Protein AF-A0A9E5UQ78-F1 (afdb_monomer_lite)

Radius of gyration: 86.2 Å; chains: 1; bounding box: 151×74×248 Å

Secondary structure (DSSP, 8-state):
-HHHHHHHHHHHHHHHHHHHH-SSTTSHHHHHHHHHHHHHHHHHHHHHHHHHHHHHHHHHHHHHHHHHHHHHHHHHHHHHHHHHIIIIIHHHHHHHHHHHHHHHTTT-TTPPPP-----SHHHHHHHHHHHHHHHHHHHHHHHHHHHHHHHHHHHHHHHHHHHHHHHHHHHHHHHHHHHHHHHHHHHHHHHHHHHHHHHHHHHHHHHHHHHHHHHHHHHHHHHHHHHHHH---TTHHHHHHHHHHHHHHHHHHHHHHHHHHHHHT-S---EEEEEHHHHHHHHHHHHHT-TT--GGG-------PSP-EEEEEHHHHHHHHHHHTT--

Structure (mmCIF, N/CA/C/O backbone):
data_AF-A0A9E5UQ78-F1
#
_entry.id   AF-A0A9E5UQ78-F1
#
loop_
_atom_site.group_PDB
_atom_site.id
_atom_site.type_symbol
_atom_site.label_atom_id
_atom_site.label_alt_id
_atom_site.label_comp_id
_atom_site.label_asym_id
_atom_site.label_entity_id
_atom_site.label_seq_id
_atom_site.pdbx_PDB_ins_code
_atom_site.Cartn_x
_atom_site.Cartn_y
_atom_site.Cartn_z
_atom_site.occupancy
_atom_site.B_iso_or_equiv
_atom_site.auth_seq_id
_atom_site.auth_comp_id
_atom_site.auth_asym_id
_atom_site.auth_atom_id
_atom_site.pdbx_PDB_model_num
ATOM 1 N N . MET A 1 1 ? 84.840 45.799 -150.115 1.00 58.09 1 MET A N 1
ATOM 2 C CA . MET A 1 1 ? 85.200 44.502 -149.492 1.00 58.09 1 MET A CA 1
ATOM 3 C C . MET A 1 1 ? 85.057 44.431 -147.958 1.00 58.09 1 MET A C 1
ATOM 5 O O . MET A 1 1 ? 84.899 43.329 -147.464 1.00 58.09 1 MET A O 1
ATOM 9 N N . ARG A 1 2 ? 85.002 45.533 -147.181 1.00 58.56 2 ARG A N 1
ATOM 10 C CA . ARG A 1 2 ? 84.851 45.490 -145.697 1.00 58.56 2 ARG A CA 1
ATOM 11 C C . ARG A 1 2 ? 83.476 45.051 -145.143 1.00 58.56 2 ARG A C 1
ATOM 13 O O . ARG A 1 2 ? 83.407 44.565 -144.024 1.00 58.56 2 ARG A O 1
ATOM 20 N N . LYS A 1 3 ? 82.378 45.206 -145.898 1.00 61.25 3 LYS A N 1
ATOM 21 C CA . LYS A 1 3 ? 81.013 44.880 -145.420 1.00 61.25 3 LYS A CA 1
ATOM 22 C C . LYS A 1 3 ? 80.700 43.374 -145.368 1.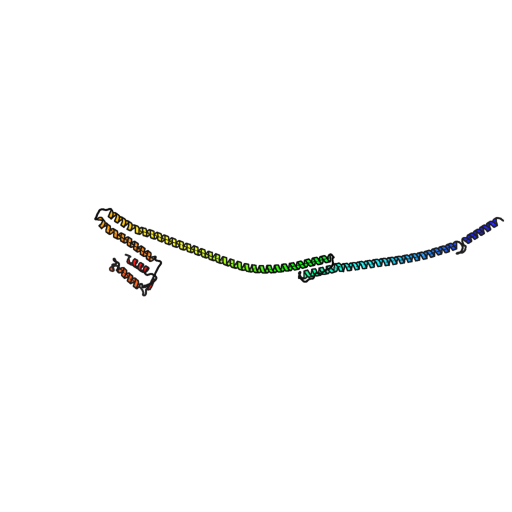00 61.25 3 LYS A C 1
ATOM 24 O O . LYS A 1 3 ? 79.847 42.977 -144.587 1.00 61.25 3 LYS A O 1
ATOM 29 N N . LEU A 1 4 ? 81.394 42.542 -146.153 1.00 63.34 4 LEU A N 1
ATOM 30 C CA . LEU A 1 4 ? 81.127 41.097 -146.210 1.00 63.34 4 LEU A CA 1
ATOM 31 C C . LEU A 1 4 ? 81.694 40.346 -144.989 1.00 63.34 4 LEU A C 1
ATOM 33 O O . LEU A 1 4 ? 81.051 39.440 -144.472 1.00 63.34 4 LEU A O 1
ATOM 37 N N . GLN A 1 5 ? 82.858 40.768 -144.480 1.00 66.31 5 GLN A N 1
ATOM 38 C CA . GLN A 1 5 ? 83.469 40.178 -143.280 1.00 66.31 5 GLN A CA 1
ATOM 39 C C . GLN A 1 5 ? 82.651 40.454 -142.012 1.00 66.31 5 GLN A C 1
ATOM 41 O O . GLN A 1 5 ? 82.493 39.559 -141.191 1.00 66.31 5 GLN A O 1
ATOM 46 N N . LEU A 1 6 ? 82.070 41.654 -141.882 1.00 71.38 6 LEU A N 1
ATOM 47 C CA . LEU A 1 6 ? 81.211 41.994 -140.743 1.00 71.38 6 LEU A CA 1
ATOM 48 C C . LEU A 1 6 ? 79.937 41.133 -140.718 1.00 71.38 6 LEU A C 1
ATOM 50 O O . LEU A 1 6 ? 79.510 40.692 -139.658 1.00 71.38 6 LEU A O 1
ATOM 54 N N . TYR A 1 7 ? 79.358 40.854 -141.890 1.00 74.19 7 TYR A N 1
ATOM 55 C CA . TYR A 1 7 ? 78.163 40.017 -142.004 1.00 74.19 7 TYR A CA 1
ATOM 56 C C . TYR A 1 7 ? 78.447 38.562 -141.623 1.00 74.19 7 TYR A C 1
ATOM 58 O O . TYR A 1 7 ? 77.668 37.959 -140.895 1.00 74.19 7 TYR A O 1
ATOM 66 N N . HIS A 1 8 ? 79.589 38.020 -142.054 1.00 74.19 8 HIS A N 1
ATOM 67 C CA . HIS A 1 8 ? 80.008 36.672 -141.673 1.00 74.19 8 HIS A CA 1
ATOM 68 C C . HIS A 1 8 ? 80.272 36.561 -140.165 1.00 74.19 8 HIS A C 1
ATOM 70 O O . HIS A 1 8 ? 79.830 35.609 -139.536 1.00 74.19 8 HIS A O 1
ATOM 76 N N . GLN A 1 9 ? 80.907 37.568 -139.562 1.00 74.12 9 GLN A N 1
ATOM 77 C CA . GLN A 1 9 ? 81.208 37.565 -138.129 1.00 74.12 9 GLN A CA 1
ATOM 78 C C . GLN A 1 9 ? 79.947 37.700 -137.258 1.00 74.12 9 GLN A C 1
ATOM 80 O O . GLN A 1 9 ? 79.830 37.033 -136.233 1.00 74.12 9 GLN A O 1
ATOM 85 N N . ILE A 1 10 ? 78.982 38.526 -137.681 1.00 72.69 10 ILE A N 1
ATOM 86 C CA . ILE A 1 10 ? 77.672 38.627 -137.021 1.00 72.69 10 ILE A CA 1
ATOM 87 C C . ILE A 1 10 ? 76.888 37.327 -137.198 1.00 72.69 10 ILE A C 1
ATOM 89 O O . ILE A 1 10 ? 76.282 36.866 -136.239 1.00 72.69 10 ILE A O 1
ATOM 93 N N . PHE A 1 11 ? 76.921 36.714 -138.383 1.00 77.31 11 PHE A N 1
ATOM 94 C CA . PHE A 1 11 ? 76.251 35.440 -138.636 1.00 77.31 11 PHE A CA 1
ATOM 95 C C . PHE A 1 11 ? 76.833 34.307 -137.779 1.00 77.31 11 PHE A C 1
ATOM 97 O O . PHE A 1 11 ? 76.076 33.605 -137.123 1.00 77.31 11 PHE A O 1
ATOM 104 N N . GLU A 1 12 ? 78.158 34.186 -137.685 1.00 74.25 12 GLU A N 1
ATOM 105 C CA . GLU A 1 12 ? 78.837 33.234 -136.790 1.00 74.25 12 GLU A CA 1
ATOM 106 C C . GLU A 1 12 ? 78.460 33.459 -135.314 1.00 74.25 12 GLU A C 1
ATOM 108 O O . GLU A 1 12 ? 78.171 32.507 -134.588 1.00 74.25 12 GLU A O 1
ATOM 113 N N . GLN A 1 13 ? 78.386 34.717 -134.859 1.00 73.50 13 GLN A N 1
ATOM 114 C CA . GLN A 1 13 ? 77.920 35.028 -133.503 1.00 73.50 13 GLN A CA 1
ATOM 115 C C . GLN A 1 13 ? 76.439 34.702 -133.297 1.00 73.50 13 GLN A C 1
ATOM 117 O O . GLN A 1 13 ? 76.081 34.208 -132.228 1.00 73.50 13 GLN A O 1
ATOM 122 N N . LEU A 1 14 ? 75.587 34.961 -134.293 1.00 72.25 14 LEU A N 1
ATOM 123 C CA . LEU A 1 14 ? 74.155 34.684 -134.227 1.00 72.25 14 LEU A CA 1
ATOM 124 C C . LEU A 1 14 ? 73.897 33.176 -134.189 1.00 72.25 14 LEU A C 1
ATOM 126 O O . LEU A 1 14 ? 73.163 32.723 -133.322 1.00 72.25 14 LEU A O 1
ATOM 130 N N . VAL A 1 15 ? 74.577 32.402 -135.039 1.00 72.12 15 VAL A N 1
ATOM 131 C CA . VAL A 1 15 ? 74.518 30.933 -135.061 1.00 72.12 15 VAL A CA 1
ATOM 132 C C . VAL A 1 15 ? 75.098 30.347 -133.769 1.00 72.12 15 VAL A C 1
ATOM 134 O O . VAL A 1 15 ? 74.541 29.400 -133.215 1.00 72.12 15 VAL A O 1
ATOM 137 N N . GLY A 1 16 ? 76.159 30.940 -133.211 1.00 65.75 16 GLY A N 1
ATOM 138 C CA . GLY A 1 16 ? 76.693 30.565 -131.898 1.00 65.75 16 GLY A CA 1
ATOM 139 C C . GLY A 1 16 ? 75.720 30.844 -130.742 1.00 65.75 16 GLY A C 1
ATOM 140 O O . GLY A 1 16 ? 75.583 30.025 -129.828 1.00 65.75 16 GLY A O 1
ATOM 141 N N . LEU A 1 17 ? 75.002 31.970 -130.786 1.00 66.00 17 LEU A N 1
ATOM 142 C CA . LEU A 1 17 ? 73.932 32.310 -129.841 1.00 66.00 17 LEU A CA 1
ATOM 143 C C . LEU A 1 17 ? 72.707 31.404 -130.017 1.00 66.00 17 LEU A C 1
ATOM 145 O O . LEU A 1 17 ? 72.157 30.925 -129.025 1.00 66.00 17 LEU A O 1
ATOM 149 N N . GLU A 1 18 ? 72.317 31.107 -131.252 1.00 65.19 18 GLU A N 1
ATOM 150 C CA . GLU A 1 18 ? 71.228 30.187 -131.579 1.00 65.19 18 GLU A CA 1
ATOM 151 C C . GLU A 1 18 ? 71.543 28.756 -131.138 1.00 65.19 18 GLU A C 1
ATOM 153 O O . GLU A 1 18 ? 70.681 28.107 -130.549 1.00 65.19 18 GLU A O 1
ATOM 158 N N . ALA A 1 19 ? 72.783 28.284 -131.289 1.00 64.94 19 ALA A N 1
ATOM 159 C CA . ALA A 1 19 ? 73.223 26.991 -130.766 1.00 64.94 19 ALA A CA 1
ATOM 160 C C . ALA A 1 19 ? 73.213 26.949 -129.224 1.00 64.94 19 ALA A C 1
ATOM 162 O O . ALA A 1 19 ? 72.858 25.930 -128.625 1.00 64.94 19 ALA A O 1
ATOM 163 N N . GLN A 1 20 ? 73.540 28.061 -128.550 1.00 68.19 20 GLN A N 1
ATOM 164 C CA . GLN A 1 20 ? 73.412 28.156 -127.091 1.00 68.19 20 GLN A CA 1
ATOM 165 C C . GLN A 1 20 ? 71.953 28.181 -126.621 1.00 68.19 20 GLN A C 1
ATOM 167 O O . GLN A 1 20 ? 71.652 27.644 -125.552 1.00 68.19 20 GLN A O 1
ATOM 172 N N . ILE A 1 21 ? 71.045 28.791 -127.381 1.00 66.00 21 ILE A N 1
ATOM 173 C CA . ILE A 1 21 ? 69.611 28.838 -127.061 1.00 66.00 21 ILE A CA 1
ATOM 174 C C . ILE A 1 21 ? 68.946 27.485 -127.377 1.00 66.00 21 ILE A C 1
ATOM 176 O O . ILE A 1 21 ? 68.133 27.021 -126.572 1.00 66.00 21 ILE A O 1
ATOM 180 N N . GLY A 1 22 ? 69.394 26.816 -128.444 1.00 60.16 22 GLY A N 1
ATOM 181 C CA . GLY A 1 22 ? 68.938 25.509 -128.917 1.00 60.16 22 GLY A CA 1
ATOM 182 C C . GLY A 1 22 ? 67.816 25.616 -129.955 1.00 60.16 22 GLY A C 1
ATOM 183 O O . GLY A 1 22 ? 66.785 26.235 -129.678 1.00 60.16 22 GLY A O 1
ATOM 184 N N . PHE A 1 23 ? 68.017 25.006 -131.130 1.00 60.75 23 PHE A N 1
ATOM 185 C CA . PHE A 1 23 ? 67.055 24.949 -132.246 1.00 60.75 23 PHE A CA 1
ATOM 186 C C . PHE A 1 23 ? 66.115 23.737 -132.135 1.00 60.75 23 PHE A C 1
ATOM 188 O O . PHE A 1 23 ? 64.914 23.845 -132.370 1.00 60.75 23 PHE A O 1
ATOM 195 N N . GLU A 1 24 ? 66.646 22.589 -131.708 1.00 60.59 24 GLU A N 1
ATOM 196 C CA . GLU A 1 24 ? 65.879 21.361 -131.488 1.00 60.59 24 GLU A CA 1
ATOM 197 C C . GLU A 1 24 ? 65.302 21.288 -130.062 1.00 60.59 24 GLU A C 1
ATOM 199 O O . GLU A 1 24 ? 65.941 21.808 -129.137 1.00 60.59 24 GLU A O 1
ATOM 204 N N . PRO A 1 25 ? 64.164 20.589 -129.843 1.00 58.03 25 PRO A N 1
ATOM 205 C CA . PRO A 1 25 ? 63.428 20.552 -128.569 1.00 58.03 25 PRO A CA 1
ATOM 206 C C . PRO A 1 25 ? 64.272 20.223 -127.328 1.00 58.03 25 PRO A C 1
ATOM 208 O O . PRO A 1 25 ? 63.934 20.643 -126.223 1.00 58.03 25 PRO A O 1
ATOM 211 N N . ASN A 1 26 ? 65.392 19.515 -127.515 1.00 60.75 26 ASN A N 1
ATOM 212 C CA . ASN A 1 26 ? 66.275 19.037 -126.449 1.00 60.75 26 ASN A CA 1
ATOM 213 C C . ASN A 1 26 ? 67.702 19.609 -126.509 1.00 60.75 26 ASN A C 1
ATOM 215 O O . ASN A 1 26 ? 68.588 19.126 -125.805 1.00 60.75 26 ASN A O 1
ATOM 219 N N . SER A 1 27 ? 67.943 20.644 -127.313 1.00 62.25 27 SER A N 1
ATOM 220 C CA . SER A 1 27 ? 69.270 21.253 -127.474 1.00 62.25 27 SER A CA 1
ATOM 221 C C . SER A 1 27 ? 69.393 22.592 -126.724 1.00 62.25 27 SER A C 1
ATOM 223 O O . SER A 1 27 ? 68.398 23.218 -126.349 1.00 62.25 27 SER A O 1
ATOM 225 N N . GLY A 1 28 ? 70.627 23.031 -126.454 1.00 71.62 28 GLY A N 1
ATOM 226 C CA . GLY A 1 28 ? 70.917 24.343 -125.857 1.00 71.62 28 GLY A CA 1
ATOM 227 C C . GLY A 1 28 ? 70.403 24.560 -124.420 1.00 71.62 28 GLY A C 1
ATOM 228 O O . GLY A 1 28 ? 70.341 23.648 -123.589 1.00 71.62 28 GLY A O 1
ATOM 229 N N . ARG A 1 29 ? 70.096 25.818 -124.077 1.00 74.44 29 ARG A N 1
ATOM 230 C CA . ARG A 1 29 ? 69.547 26.233 -122.770 1.00 74.44 29 ARG A CA 1
ATOM 231 C C . ARG A 1 29 ? 68.062 25.872 -122.616 1.00 74.44 29 ARG A C 1
ATOM 233 O O . ARG A 1 29 ? 67.647 25.598 -121.492 1.00 74.44 29 ARG A O 1
ATOM 240 N N . LYS A 1 30 ? 67.283 25.805 -123.707 1.00 73.69 30 LYS A N 1
ATOM 241 C CA . LYS A 1 30 ? 65.860 25.405 -123.678 1.00 73.69 30 LYS A CA 1
ATOM 242 C C . LYS A 1 30 ? 65.662 23.942 -123.267 1.00 73.69 30 LYS A C 1
ATOM 244 O O . LYS A 1 30 ? 64.876 23.687 -122.357 1.00 73.69 30 LYS A O 1
ATOM 249 N N . GLY A 1 31 ? 66.429 23.007 -123.837 1.00 75.50 31 GLY A N 1
ATOM 250 C CA . GLY A 1 31 ? 66.384 21.594 -123.433 1.00 75.50 31 GLY A CA 1
ATOM 251 C C . GLY A 1 31 ? 66.764 21.387 -121.961 1.00 75.50 31 GLY A C 1
ATOM 252 O O . GLY A 1 31 ? 66.105 20.643 -121.234 1.00 75.50 31 GLY A O 1
ATOM 253 N N . ARG A 1 32 ? 67.768 22.133 -121.470 1.00 76.44 32 ARG A N 1
ATOM 254 C CA . ARG A 1 32 ? 68.129 22.145 -120.041 1.00 76.44 32 ARG A CA 1
ATOM 255 C C . ARG A 1 32 ? 67.008 22.685 -119.152 1.00 76.44 32 ARG A C 1
ATOM 257 O O . ARG A 1 32 ? 66.784 22.121 -118.087 1.00 76.44 32 ARG A O 1
ATOM 264 N N . LEU A 1 33 ? 66.292 23.727 -119.577 1.00 77.69 33 LEU A N 1
ATOM 265 C CA . LEU A 1 33 ? 65.157 24.277 -118.830 1.00 77.69 33 LEU A CA 1
ATOM 266 C C . LEU A 1 33 ? 63.977 23.293 -118.774 1.00 77.69 33 LEU A C 1
ATOM 268 O O . LEU A 1 33 ? 63.394 23.113 -117.707 1.00 77.69 33 LEU A O 1
ATOM 272 N N . ALA A 1 34 ? 63.664 22.612 -119.882 1.00 78.69 34 ALA A N 1
ATOM 273 C CA . ALA A 1 34 ? 62.615 21.592 -119.934 1.00 78.69 34 ALA A CA 1
ATOM 274 C C . ALA A 1 34 ? 62.946 20.382 -119.043 1.00 78.69 34 ALA A C 1
ATOM 276 O O . ALA A 1 34 ? 62.120 19.960 -118.234 1.00 78.69 34 ALA A O 1
ATOM 277 N N . ALA A 1 35 ? 64.185 19.881 -119.101 1.00 81.06 35 ALA A N 1
ATOM 278 C CA . ALA A 1 35 ? 64.652 18.810 -118.222 1.00 81.06 35 ALA A CA 1
ATOM 279 C C . ALA A 1 35 ? 64.640 19.224 -116.738 1.00 81.06 35 ALA A C 1
ATOM 281 O O . ALA A 1 35 ? 64.265 18.429 -115.874 1.00 81.06 35 ALA A O 1
ATOM 282 N N . LEU A 1 36 ? 65.011 20.474 -116.429 1.00 82.81 36 LEU A N 1
ATOM 283 C CA . LEU A 1 36 ? 64.948 21.013 -115.069 1.00 82.81 36 LEU A CA 1
ATOM 284 C C . LEU A 1 36 ? 63.496 21.126 -114.581 1.00 82.81 36 LEU A C 1
ATOM 286 O O . LEU A 1 36 ? 63.211 20.737 -113.453 1.00 82.81 36 LEU A O 1
ATOM 290 N N . SER A 1 37 ? 62.578 21.596 -115.429 1.00 83.56 37 SER A N 1
ATOM 291 C CA . SER A 1 37 ? 61.147 21.694 -115.121 1.00 83.56 37 SER A CA 1
ATOM 292 C C . SER A 1 37 ? 60.538 20.318 -114.840 1.00 83.56 37 SER A C 1
ATOM 294 O O . SER A 1 37 ? 59.918 20.133 -113.793 1.00 83.56 37 SER A O 1
ATOM 296 N N . GLN A 1 38 ? 60.823 19.320 -115.683 1.00 85.56 38 GLN A N 1
ATOM 297 C CA . GLN A 1 38 ? 60.371 17.944 -115.468 1.00 85.56 38 GLN A CA 1
ATOM 298 C C . GLN A 1 38 ? 60.942 17.354 -114.171 1.00 85.56 38 GLN A C 1
ATOM 300 O O . GLN A 1 38 ? 60.232 16.698 -113.410 1.00 85.56 38 GLN A O 1
ATOM 305 N N . LYS A 1 39 ? 62.221 17.619 -113.874 1.00 86.50 39 LYS A N 1
ATOM 306 C CA . LYS A 1 39 ? 62.861 17.182 -112.626 1.00 86.50 39 LYS A CA 1
ATOM 307 C C . LYS A 1 39 ? 62.223 17.840 -111.402 1.00 86.50 39 LYS A C 1
ATOM 309 O O . LYS A 1 39 ? 61.987 17.158 -110.409 1.00 86.50 39 LYS A O 1
ATOM 314 N N . VAL A 1 40 ? 61.902 19.132 -111.473 1.00 85.69 40 VAL A N 1
ATOM 315 C CA . VAL A 1 40 ? 61.172 19.847 -110.414 1.00 85.69 40 VAL A CA 1
ATOM 316 C C . VAL A 1 40 ? 59.771 19.264 -110.239 1.00 85.69 40 VAL A C 1
ATOM 318 O O . VAL A 1 40 ? 59.372 19.003 -109.109 1.00 85.69 40 VAL A O 1
ATOM 321 N N . GLN A 1 41 ? 59.045 18.984 -111.321 1.00 86.75 41 GLN A N 1
ATOM 322 C CA . GLN A 1 41 ? 57.695 18.424 -111.256 1.00 86.75 41 GLN A CA 1
ATOM 323 C C . GLN A 1 41 ? 57.683 17.004 -110.666 1.00 86.75 41 GLN A C 1
ATOM 325 O O . GLN A 1 41 ? 56.873 16.717 -109.783 1.00 86.75 41 GLN A O 1
ATOM 330 N N . ASN A 1 42 ? 58.633 16.151 -111.064 1.00 86.50 42 ASN A N 1
ATOM 331 C CA . ASN A 1 42 ? 58.818 14.818 -110.485 1.00 86.50 42 ASN A CA 1
ATOM 332 C C . ASN A 1 42 ? 59.198 14.903 -108.996 1.00 86.50 42 ASN A C 1
ATOM 334 O O . ASN A 1 42 ? 58.614 14.206 -108.167 1.00 86.50 42 ASN A O 1
ATOM 338 N N . ASN A 1 43 ? 60.118 15.803 -108.628 1.00 88.94 43 ASN A N 1
ATOM 339 C CA . ASN A 1 43 ? 60.499 16.024 -107.231 1.00 88.94 43 ASN A CA 1
ATOM 340 C C . ASN A 1 43 ? 59.323 16.540 -106.387 1.00 88.94 43 ASN A C 1
ATOM 342 O O . ASN A 1 43 ? 59.154 16.105 -105.251 1.00 88.94 43 ASN A O 1
ATOM 346 N N . LEU A 1 44 ? 58.483 17.426 -106.934 1.00 86.25 44 LEU A N 1
ATOM 347 C CA . LEU A 1 44 ? 57.280 17.925 -106.261 1.00 86.25 44 LEU A CA 1
ATOM 348 C C . LEU A 1 44 ? 56.220 16.832 -106.085 1.00 86.25 44 LEU A C 1
ATOM 350 O O . LEU A 1 44 ? 55.571 16.783 -105.041 1.00 86.25 44 LEU A O 1
ATOM 354 N N . GLN A 1 45 ? 56.047 15.934 -107.060 1.00 87.69 45 GLN A N 1
ATOM 355 C CA . GLN A 1 45 ? 55.153 14.781 -106.918 1.00 87.69 45 GLN A CA 1
ATOM 356 C C . GLN A 1 45 ? 55.645 13.807 -105.842 1.00 87.69 45 GLN A C 1
ATOM 358 O O . GLN A 1 45 ? 54.853 13.406 -104.988 1.00 87.69 45 GLN A O 1
ATOM 363 N N . LEU A 1 46 ? 56.944 13.490 -105.830 1.00 86.12 46 LEU A N 1
ATOM 364 C CA . LEU A 1 46 ? 57.558 12.652 -104.796 1.00 86.12 46 LEU A CA 1
ATOM 365 C C . LEU A 1 46 ? 57.443 13.294 -103.406 1.00 86.12 46 LEU A C 1
ATOM 367 O O . LEU A 1 46 ? 57.091 12.611 -102.446 1.00 86.12 46 LEU A O 1
ATOM 371 N N . LEU A 1 47 ? 57.660 14.610 -103.301 1.00 86.62 47 LEU A N 1
ATOM 372 C CA . LEU A 1 47 ? 57.484 15.365 -102.059 1.00 86.62 47 LEU A CA 1
ATOM 373 C C . LEU A 1 47 ? 56.022 15.352 -101.589 1.00 86.62 47 LEU A C 1
ATOM 375 O O . LEU A 1 47 ? 55.741 15.164 -100.410 1.00 86.62 47 LEU A O 1
ATOM 379 N N . ARG A 1 48 ? 55.060 15.511 -102.503 1.00 84.88 48 ARG A N 1
ATOM 380 C CA . ARG A 1 48 ? 53.633 15.454 -102.162 1.00 84.88 48 ARG A CA 1
ATOM 381 C C . ARG A 1 48 ? 53.229 14.062 -101.675 1.00 84.88 48 ARG A C 1
ATOM 383 O O . ARG A 1 48 ? 52.492 13.951 -100.695 1.00 84.88 48 ARG A O 1
ATOM 390 N N . GLN A 1 49 ? 53.719 13.008 -102.328 1.00 87.38 49 GLN A N 1
ATOM 391 C CA . GLN A 1 49 ? 53.491 11.628 -101.899 1.00 87.38 49 GLN A CA 1
ATOM 392 C C . GLN A 1 49 ? 54.106 11.368 -100.520 1.00 87.38 49 GLN A C 1
ATOM 394 O O . GLN A 1 49 ? 53.399 10.871 -99.642 1.00 87.38 49 GLN A O 1
ATOM 399 N N . SER A 1 50 ? 55.356 11.779 -100.283 1.00 83.88 50 SER A N 1
ATOM 400 C CA . SER A 1 50 ? 56.024 11.589 -98.990 1.00 83.88 50 SER A CA 1
ATOM 401 C C . SER A 1 50 ? 55.335 12.356 -97.854 1.00 83.88 50 SER A C 1
ATOM 403 O O . SER A 1 50 ? 55.077 11.765 -96.805 1.00 83.88 50 SER A O 1
ATOM 405 N N . ILE A 1 51 ? 54.925 13.611 -98.080 1.00 83.88 51 ILE A N 1
ATOM 406 C CA . ILE A 1 51 ? 54.148 14.407 -97.113 1.00 83.88 51 ILE A CA 1
ATOM 407 C C . ILE A 1 51 ? 52.802 13.738 -96.819 1.00 83.88 51 ILE A C 1
ATOM 409 O O . ILE A 1 51 ? 52.416 13.617 -95.658 1.00 83.88 51 ILE A O 1
ATOM 413 N N . SER A 1 52 ? 52.079 13.269 -97.843 1.00 83.88 52 SER A N 1
ATOM 414 C CA . SER A 1 52 ? 50.773 12.625 -97.642 1.00 83.88 52 SER A CA 1
ATOM 415 C C . SER A 1 52 ? 50.880 11.311 -96.856 1.00 83.88 52 SER A C 1
ATOM 417 O O . SER A 1 52 ? 50.063 11.057 -95.969 1.00 83.88 52 SER A O 1
ATOM 419 N N . GLN A 1 53 ? 51.920 10.510 -97.111 1.00 86.31 53 GLN A N 1
ATOM 420 C CA . GLN A 1 53 ? 52.185 9.276 -96.375 1.00 86.31 53 GLN A CA 1
ATOM 421 C C . GLN A 1 53 ? 52.613 9.556 -94.929 1.00 86.31 53 GLN A C 1
ATOM 423 O O . GLN A 1 53 ? 52.139 8.879 -94.016 1.00 86.31 53 GLN A O 1
ATOM 428 N N . GLN A 1 54 ? 53.457 10.567 -94.693 1.00 84.38 54 GLN A N 1
ATOM 429 C CA . GLN A 1 54 ? 53.829 10.994 -93.340 1.00 84.38 54 GLN A CA 1
ATOM 430 C C . GLN A 1 54 ? 52.622 11.527 -92.563 1.00 84.38 54 GLN A C 1
ATOM 432 O O . GLN A 1 54 ? 52.398 11.107 -91.429 1.00 84.38 54 GLN A O 1
ATOM 437 N N . ALA A 1 55 ? 51.791 12.367 -93.185 1.00 82.88 55 ALA A N 1
ATOM 438 C CA . ALA A 1 55 ? 50.568 12.877 -92.575 1.00 82.88 55 ALA A CA 1
ATOM 439 C C . ALA A 1 55 ? 49.579 11.746 -92.239 1.00 82.88 55 ALA A C 1
ATOM 441 O O . ALA A 1 55 ? 48.973 11.755 -91.167 1.00 82.88 55 ALA A O 1
ATOM 442 N N . ALA A 1 56 ? 49.432 10.741 -93.111 1.00 83.94 56 ALA A N 1
ATOM 443 C CA . ALA A 1 56 ? 48.592 9.573 -92.846 1.00 83.94 56 ALA A CA 1
ATOM 444 C C . ALA A 1 56 ? 49.124 8.731 -91.674 1.00 83.94 56 ALA A C 1
ATOM 446 O O . ALA A 1 56 ? 48.351 8.386 -90.777 1.00 83.94 56 ALA A O 1
ATOM 447 N N . A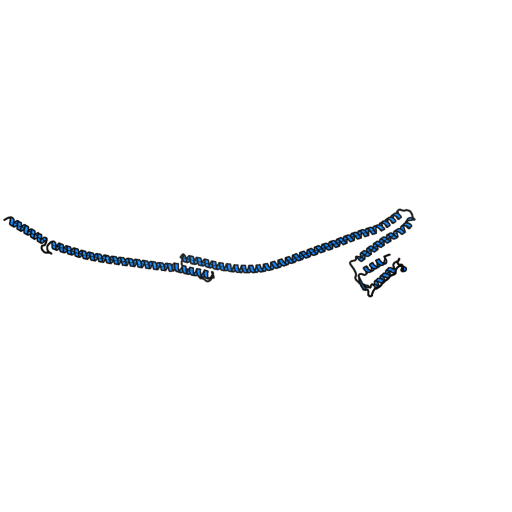RG A 1 57 ? 50.439 8.464 -91.630 1.00 82.50 57 ARG A N 1
ATOM 448 C CA . ARG A 1 57 ? 51.088 7.766 -90.506 1.00 82.50 57 ARG A CA 1
ATOM 449 C C . ARG A 1 57 ? 50.928 8.533 -89.195 1.00 82.50 57 ARG A C 1
ATOM 451 O O . ARG A 1 57 ? 50.576 7.928 -88.189 1.00 82.50 57 ARG A O 1
ATOM 458 N N . GLN A 1 58 ? 51.108 9.853 -89.205 1.00 85.31 58 GLN A N 1
ATOM 459 C CA . GLN A 1 58 ? 50.949 10.695 -88.017 1.00 85.31 58 GLN A CA 1
ATOM 460 C C . GLN A 1 58 ? 49.498 10.716 -87.518 1.00 85.31 58 GLN A C 1
ATOM 462 O O . GLN A 1 58 ? 49.259 10.601 -86.318 1.00 85.31 58 GLN A O 1
ATOM 467 N N . ARG A 1 59 ? 48.513 10.787 -88.425 1.00 84.06 59 ARG A N 1
ATOM 468 C CA . ARG A 1 59 ? 47.089 10.678 -88.067 1.00 84.06 59 ARG A CA 1
ATOM 469 C C . ARG A 1 59 ? 46.749 9.310 -87.479 1.00 84.06 59 ARG A C 1
ATOM 471 O O . ARG A 1 59 ? 46.010 9.247 -86.502 1.00 84.06 59 ARG A O 1
ATOM 478 N N . GLN A 1 60 ? 47.266 8.221 -88.050 1.00 86.25 60 GLN A N 1
ATOM 479 C CA . GLN A 1 60 ? 47.053 6.876 -87.506 1.00 86.25 60 GLN A CA 1
ATOM 480 C C . GLN A 1 60 ? 47.712 6.713 -86.135 1.00 86.25 60 GLN A C 1
ATOM 482 O O . GLN A 1 60 ? 47.057 6.241 -85.211 1.00 86.25 60 GLN A O 1
ATOM 487 N N . PHE A 1 61 ? 48.958 7.164 -85.978 1.00 85.75 61 PHE A N 1
ATOM 488 C CA . PHE A 1 61 ? 49.660 7.149 -84.697 1.00 85.75 61 PHE A CA 1
ATOM 489 C C . PHE A 1 61 ? 48.901 7.947 -83.627 1.00 85.75 61 PHE A C 1
ATOM 491 O O . PHE A 1 61 ? 48.664 7.436 -82.537 1.00 85.75 61 PHE A O 1
ATOM 498 N N . GLY A 1 62 ? 48.422 9.152 -83.961 1.00 86.94 62 GLY A N 1
ATOM 499 C CA . GLY A 1 62 ? 47.603 9.966 -83.060 1.00 86.94 62 GLY A CA 1
ATOM 500 C C . GLY A 1 62 ? 46.274 9.301 -82.680 1.00 86.94 62 GLY A C 1
ATOM 501 O O . GLY A 1 62 ? 45.901 9.308 -81.510 1.00 86.94 62 GLY A O 1
ATOM 502 N N . ARG A 1 63 ? 45.579 8.665 -83.635 1.00 88.94 63 ARG A N 1
ATOM 503 C CA . ARG A 1 63 ? 44.335 7.917 -83.368 1.00 88.94 63 ARG A CA 1
ATOM 504 C C . ARG A 1 63 ? 44.566 6.728 -82.435 1.00 88.94 63 ARG A C 1
ATOM 506 O O . ARG A 1 63 ? 43.809 6.562 -81.486 1.00 88.94 63 ARG A O 1
ATOM 513 N N . TRP A 1 64 ? 45.601 5.925 -82.677 1.00 91.06 64 TRP A N 1
ATOM 514 C CA . TRP A 1 64 ? 45.932 4.789 -81.812 1.00 91.06 64 TRP A CA 1
ATOM 515 C C . TRP A 1 64 ? 46.399 5.233 -80.424 1.00 91.06 64 TRP A C 1
ATOM 517 O O . TRP A 1 64 ? 46.000 4.619 -79.440 1.00 91.06 64 TRP A O 1
ATOM 527 N N . GLY A 1 65 ? 47.157 6.330 -80.331 1.00 91.88 65 GLY A N 1
ATOM 528 C CA . GLY A 1 65 ? 47.535 6.936 -79.052 1.00 91.88 65 GLY A CA 1
ATOM 529 C C . GLY A 1 65 ? 46.335 7.463 -78.258 1.00 91.88 65 GLY A C 1
ATOM 530 O O . GLY A 1 65 ? 46.255 7.273 -77.050 1.00 91.88 65 GLY A O 1
ATOM 531 N N . MET A 1 66 ? 45.355 8.078 -78.926 1.00 92.31 66 MET A N 1
ATOM 532 C CA . MET A 1 66 ? 44.121 8.525 -78.273 1.00 92.31 66 MET A CA 1
ATOM 533 C C . MET A 1 66 ? 43.275 7.340 -77.787 1.00 92.31 66 MET A C 1
ATOM 535 O O . MET A 1 66 ? 42.775 7.361 -76.665 1.00 92.31 66 MET A O 1
ATOM 539 N N . LEU A 1 67 ? 43.141 6.289 -78.601 1.00 94.44 67 LEU A N 1
ATOM 540 C CA . LEU A 1 67 ? 42.399 5.083 -78.225 1.00 94.44 67 LEU A CA 1
ATOM 541 C C . LEU A 1 67 ? 43.054 4.339 -77.055 1.00 94.44 67 LEU A C 1
ATOM 543 O O . LEU A 1 67 ? 42.342 3.888 -76.161 1.00 94.44 67 LEU A O 1
ATOM 547 N N . SER A 1 68 ? 44.386 4.238 -77.020 1.00 91.94 68 SER A N 1
ATOM 548 C CA . SER A 1 68 ? 45.089 3.601 -75.901 1.00 91.94 68 SER A CA 1
ATOM 549 C C . SER A 1 68 ? 44.966 4.407 -74.607 1.00 91.94 68 SER A C 1
ATOM 551 O O . SER A 1 68 ? 44.762 3.815 -73.548 1.00 91.94 68 SER A O 1
ATOM 553 N N . LEU A 1 69 ? 44.999 5.743 -74.682 1.00 95.56 69 LEU A N 1
ATOM 554 C CA . LEU A 1 69 ? 44.738 6.619 -73.535 1.00 95.56 69 LEU A CA 1
ATOM 555 C C . LEU A 1 69 ? 43.312 6.454 -72.999 1.00 95.56 69 LEU A C 1
ATOM 557 O O . LEU A 1 69 ? 43.130 6.300 -71.792 1.00 95.56 69 LEU A O 1
ATOM 561 N N . LEU A 1 70 ? 42.308 6.439 -73.881 1.00 96.00 70 LEU A N 1
ATOM 562 C CA . LEU A 1 70 ? 40.912 6.222 -73.488 1.00 96.00 70 LEU A CA 1
ATOM 563 C C . LEU A 1 70 ? 40.704 4.834 -72.87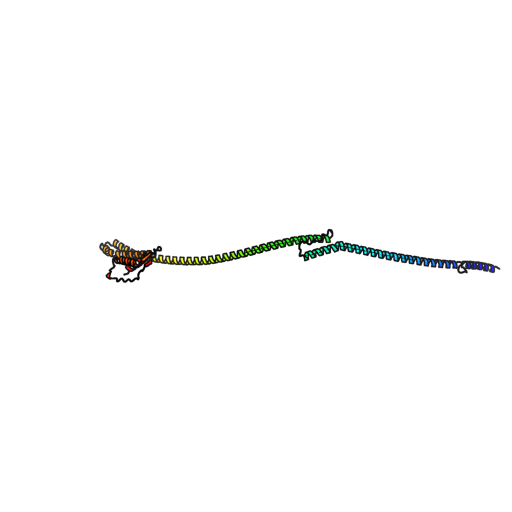1 1.00 96.00 70 LEU A C 1
ATOM 565 O O . LEU A 1 70 ? 40.046 4.717 -71.838 1.00 96.00 70 LEU A O 1
ATOM 569 N N . ALA A 1 71 ? 41.303 3.793 -73.454 1.00 95.38 71 ALA A N 1
ATOM 570 C CA . ALA A 1 71 ? 41.249 2.442 -72.906 1.00 95.38 71 ALA A CA 1
ATOM 571 C C . ALA A 1 71 ? 41.918 2.361 -71.523 1.00 95.38 71 ALA A C 1
ATOM 573 O O . ALA A 1 71 ? 41.350 1.783 -70.598 1.00 95.38 71 ALA A O 1
ATOM 574 N N . GLY A 1 72 ? 43.085 2.990 -71.347 1.00 95.38 72 GLY A N 1
ATOM 575 C CA . GLY A 1 72 ? 43.769 3.062 -70.055 1.00 95.38 72 GLY A CA 1
ATOM 576 C C . GLY A 1 72 ? 42.943 3.791 -68.992 1.00 95.38 72 GLY A C 1
ATOM 577 O O . GLY A 1 72 ? 42.801 3.295 -67.874 1.00 95.38 72 GLY A O 1
ATOM 578 N N . ALA A 1 73 ? 42.332 4.923 -69.350 1.00 95.81 73 ALA A N 1
ATOM 579 C CA . ALA A 1 73 ? 41.440 5.662 -68.460 1.00 95.81 73 ALA A CA 1
ATOM 580 C C . ALA A 1 73 ? 40.216 4.826 -68.053 1.00 95.81 73 ALA A C 1
ATOM 582 O O . ALA A 1 73 ? 39.870 4.778 -66.872 1.00 95.81 73 ALA A O 1
ATOM 583 N N . PHE A 1 74 ? 39.602 4.108 -68.999 1.00 96.56 74 PHE A N 1
ATOM 584 C CA . PHE A 1 74 ? 38.477 3.216 -68.718 1.00 96.56 74 PHE A CA 1
ATOM 585 C C . PHE A 1 74 ? 38.857 2.105 -67.727 1.00 96.56 74 PHE A C 1
ATOM 587 O O . PHE A 1 74 ? 38.135 1.863 -66.758 1.00 96.56 74 PHE A O 1
ATOM 594 N N . VAL A 1 75 ? 40.021 1.475 -67.917 1.00 96.44 75 VAL A N 1
ATOM 595 C CA . VAL A 1 75 ? 40.528 0.442 -67.000 1.00 96.44 75 VAL A CA 1
ATOM 596 C C . VAL A 1 75 ? 40.755 1.010 -65.597 1.00 96.44 75 VAL A C 1
ATOM 598 O O . VAL A 1 75 ? 40.351 0.382 -64.620 1.00 96.44 75 VAL A O 1
ATOM 601 N N . LEU A 1 76 ? 41.341 2.206 -65.476 1.00 96.31 76 LEU A N 1
ATOM 602 C CA . LEU A 1 76 ? 41.565 2.852 -64.178 1.00 96.31 76 LEU A CA 1
ATOM 603 C C . LEU A 1 76 ? 40.255 3.172 -63.453 1.00 96.31 76 LEU A C 1
ATOM 605 O O . LEU A 1 76 ? 40.139 2.882 -62.262 1.00 96.31 76 LEU A O 1
ATOM 609 N N . VAL A 1 77 ? 39.256 3.708 -64.160 1.00 96.06 77 VAL A N 1
ATOM 610 C CA . VAL A 1 77 ? 37.931 3.990 -63.586 1.00 96.06 77 VAL A CA 1
ATOM 611 C C . VAL A 1 77 ? 37.249 2.696 -63.142 1.00 96.06 77 VAL A C 1
ATOM 613 O O . VAL A 1 77 ? 36.724 2.632 -62.032 1.00 96.06 77 VAL A O 1
ATOM 616 N N . SER A 1 78 ? 37.311 1.636 -63.951 1.00 95.81 78 SER A N 1
ATOM 617 C CA . SER A 1 78 ? 36.747 0.332 -63.588 1.00 95.81 78 SER A CA 1
ATOM 618 C C . SER A 1 78 ? 37.448 -0.282 -62.366 1.00 95.81 78 SER A C 1
ATOM 620 O O . SER A 1 78 ? 36.797 -0.859 -61.490 1.00 95.81 78 SER A O 1
ATOM 622 N N . LEU A 1 79 ? 38.774 -0.148 -62.262 1.00 95.62 79 LEU A N 1
ATOM 623 C CA . LEU A 1 79 ? 39.545 -0.632 -61.115 1.00 95.62 79 LEU A CA 1
ATOM 624 C C . LEU A 1 79 ? 39.238 0.178 -59.843 1.00 95.62 79 LEU A C 1
ATOM 626 O O . LEU A 1 79 ? 39.072 -0.394 -58.766 1.00 95.62 79 LEU A O 1
ATOM 630 N N . ALA A 1 80 ? 39.125 1.502 -59.959 1.00 93.38 80 ALA A N 1
ATOM 631 C CA . ALA A 1 80 ? 38.746 2.374 -58.851 1.00 93.38 80 ALA A CA 1
ATOM 632 C C . ALA A 1 80 ? 37.315 2.083 -58.374 1.00 93.38 80 ALA A C 1
ATOM 634 O O . ALA A 1 80 ? 37.092 1.917 -57.177 1.00 93.38 80 ALA A O 1
ATOM 635 N N . GLY A 1 81 ? 36.363 1.925 -59.299 1.00 93.50 81 GLY A N 1
ATOM 636 C CA . GLY A 1 81 ? 34.976 1.585 -58.983 1.00 93.50 81 GLY A CA 1
ATOM 637 C C . GLY A 1 81 ? 34.857 0.248 -58.251 1.00 93.50 81 GLY A C 1
ATOM 638 O O . GLY A 1 81 ? 34.194 0.160 -57.221 1.00 93.50 81 GLY A O 1
ATOM 639 N N . THR A 1 82 ? 35.569 -0.783 -58.716 1.00 92.38 82 THR A N 1
ATOM 640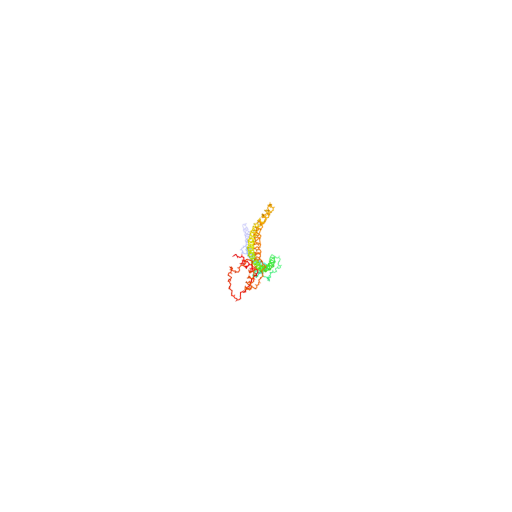 C CA . THR A 1 82 ? 35.588 -2.093 -58.040 1.00 92.38 82 THR A CA 1
ATOM 641 C C . THR A 1 82 ? 36.265 -2.044 -56.668 1.00 92.38 82 THR A C 1
ATOM 643 O O . THR A 1 82 ? 35.798 -2.706 -55.741 1.00 92.38 82 THR A O 1
ATOM 646 N N . ARG A 1 83 ? 37.322 -1.238 -56.497 1.00 88.94 83 ARG A N 1
ATOM 647 C CA . ARG A 1 83 ? 37.946 -0.979 -55.187 1.00 88.94 83 ARG A CA 1
ATOM 648 C C . ARG A 1 83 ? 36.977 -0.299 -54.221 1.00 88.94 83 ARG A C 1
ATOM 650 O O . ARG A 1 83 ? 36.806 -0.810 -53.121 1.00 88.94 83 ARG A O 1
ATOM 657 N N . ILE A 1 84 ? 36.313 0.781 -54.635 1.00 88.50 84 ILE A N 1
ATOM 658 C CA . ILE A 1 84 ? 35.343 1.514 -53.802 1.00 88.50 84 ILE A CA 1
ATOM 659 C C . ILE A 1 84 ? 34.156 0.616 -53.438 1.00 88.50 84 ILE A C 1
ATOM 661 O O . ILE A 1 84 ? 33.780 0.535 -52.270 1.00 88.50 84 ILE A O 1
ATOM 665 N N . ALA A 1 85 ? 33.603 -0.124 -54.404 1.00 88.19 85 ALA A N 1
ATOM 666 C CA . ALA A 1 85 ? 32.504 -1.051 -54.149 1.00 88.19 85 ALA A CA 1
ATOM 667 C C . ALA A 1 85 ? 32.878 -2.113 -53.102 1.00 88.19 85 ALA A C 1
ATOM 669 O O . ALA A 1 85 ? 32.073 -2.419 -52.226 1.00 88.19 85 ALA A O 1
ATOM 670 N N . ARG A 1 86 ? 34.108 -2.644 -53.154 1.00 86.94 86 ARG A N 1
ATOM 671 C CA . ARG A 1 86 ? 34.591 -3.651 -52.196 1.00 86.94 86 ARG A CA 1
ATOM 672 C C . ARG A 1 86 ? 34.977 -3.070 -50.835 1.00 86.94 86 ARG A C 1
ATOM 674 O O . ARG A 1 86 ? 34.733 -3.729 -49.836 1.00 86.94 86 ARG A O 1
ATOM 681 N N . GLN A 1 87 ? 35.585 -1.886 -50.790 1.00 82.56 87 GLN A N 1
ATOM 682 C CA . GLN A 1 87 ? 36.069 -1.279 -49.542 1.00 82.56 87 GLN A CA 1
ATOM 683 C C . GLN A 1 87 ? 34.975 -0.542 -48.767 1.00 82.56 87 GLN A C 1
ATOM 685 O O . GLN A 1 87 ? 35.029 -0.506 -47.546 1.00 82.56 87 GLN A O 1
ATOM 690 N N . VAL A 1 88 ? 33.988 0.027 -49.460 1.00 84.75 88 VAL A N 1
ATOM 691 C CA . VAL A 1 88 ? 32.953 0.876 -48.852 1.00 84.75 88 VAL A CA 1
ATOM 692 C C . VAL A 1 88 ? 31.566 0.267 -49.041 1.00 84.75 88 VAL A C 1
ATOM 694 O O . VAL A 1 88 ? 30.834 0.082 -48.075 1.00 84.75 88 VAL A O 1
ATOM 697 N N . GLY A 1 89 ? 31.206 -0.100 -50.275 1.00 86.56 89 GLY A N 1
ATOM 698 C CA . GLY A 1 89 ? 29.846 -0.547 -50.599 1.00 86.56 89 GLY A CA 1
ATOM 699 C C . GLY A 1 89 ? 29.430 -1.846 -49.902 1.00 86.56 89 GLY A C 1
ATOM 700 O O . GLY A 1 89 ? 28.352 -1.910 -49.313 1.00 86.56 89 GLY A O 1
ATOM 701 N N . VAL A 1 90 ? 30.281 -2.877 -49.948 1.00 87.88 90 VAL A N 1
ATOM 702 C CA . VAL A 1 90 ? 29.982 -4.183 -49.335 1.00 87.88 90 VAL A CA 1
ATOM 703 C C . VAL A 1 90 ? 29.854 -4.088 -47.805 1.00 87.88 90 VAL A C 1
ATOM 705 O O . VAL A 1 90 ? 28.819 -4.527 -47.302 1.00 87.88 90 VAL A O 1
ATOM 708 N N . PRO A 1 91 ? 30.802 -3.486 -47.055 1.00 87.62 91 PRO A N 1
ATOM 709 C CA . PRO A 1 91 ? 30.674 -3.371 -45.600 1.00 87.62 91 PRO A CA 1
ATOM 710 C C . PRO A 1 91 ? 29.455 -2.557 -45.152 1.00 87.62 91 PRO A C 1
ATOM 712 O O . PRO A 1 91 ? 28.771 -2.957 -44.215 1.00 87.62 91 PRO A O 1
ATOM 715 N N . ILE A 1 92 ? 29.133 -1.455 -45.844 1.00 89.25 92 ILE A N 1
ATOM 716 C CA . ILE A 1 92 ? 27.940 -0.650 -45.529 1.00 89.25 92 ILE A CA 1
ATOM 717 C C . ILE A 1 92 ? 26.667 -1.471 -45.723 1.00 89.25 92 ILE A C 1
ATOM 719 O O . ILE A 1 92 ? 25.776 -1.428 -44.878 1.00 89.25 92 ILE A O 1
ATOM 723 N N . ARG A 1 93 ? 26.578 -2.244 -46.811 1.00 89.81 93 ARG A N 1
ATOM 724 C CA . ARG A 1 93 ? 25.423 -3.110 -47.055 1.00 89.81 93 ARG A CA 1
ATOM 725 C C . ARG A 1 93 ? 25.281 -4.179 -45.972 1.00 89.81 93 ARG A C 1
ATOM 727 O O . ARG A 1 93 ? 24.181 -4.368 -45.472 1.00 89.81 93 ARG A O 1
ATOM 734 N N . GLN A 1 94 ? 26.375 -4.833 -45.585 1.00 89.75 94 GLN A N 1
ATOM 735 C CA . GLN A 1 94 ? 26.361 -5.842 -44.521 1.00 89.75 94 GLN A CA 1
ATOM 736 C C . GLN A 1 94 ? 25.955 -5.247 -43.169 1.00 89.75 94 GLN A C 1
ATOM 738 O O . GLN A 1 94 ? 25.149 -5.837 -42.457 1.00 89.75 94 GLN A O 1
ATOM 743 N N . LEU A 1 95 ? 26.477 -4.065 -42.825 1.00 90.25 95 LEU A N 1
ATOM 744 C CA . LEU A 1 95 ? 26.079 -3.358 -41.611 1.00 90.25 95 LEU A CA 1
ATOM 745 C C . LEU A 1 95 ? 24.594 -2.976 -41.661 1.00 90.25 95 LEU A C 1
ATOM 747 O O . LEU A 1 95 ? 23.882 -3.175 -40.685 1.00 90.25 95 LEU A O 1
ATOM 751 N N . SER A 1 96 ? 24.106 -2.486 -42.803 1.00 91.56 96 SER A N 1
ATOM 752 C CA . SER A 1 96 ? 22.691 -2.156 -42.993 1.00 91.56 96 SER A CA 1
ATOM 753 C C . SER A 1 96 ? 21.782 -3.380 -42.866 1.00 91.56 96 SER A C 1
ATOM 755 O O . SER A 1 96 ? 20.714 -3.275 -42.270 1.00 91.56 96 SER A O 1
ATOM 757 N N . GLU A 1 97 ? 22.181 -4.526 -43.420 1.00 91.62 97 GLU A N 1
ATOM 758 C CA . GLU A 1 97 ? 21.443 -5.787 -43.291 1.00 91.62 97 GLU A CA 1
ATOM 759 C C . GLU A 1 97 ? 21.420 -6.254 -41.826 1.00 91.62 97 GLU A C 1
ATOM 761 O O . GLU A 1 97 ? 20.361 -6.633 -41.331 1.00 91.62 97 GLU A O 1
ATOM 766 N N . ALA A 1 98 ? 22.538 -6.135 -41.101 1.00 90.62 98 ALA A N 1
ATOM 767 C CA . ALA A 1 98 ? 22.598 -6.443 -39.671 1.00 90.62 98 ALA A CA 1
ATOM 768 C C . ALA A 1 98 ? 21.706 -5.510 -38.831 1.00 90.62 98 ALA A C 1
ATOM 770 O O . ALA A 1 98 ? 20.961 -5.984 -37.978 1.00 90.62 98 ALA A O 1
ATOM 771 N N . ILE A 1 99 ? 21.723 -4.197 -39.099 1.00 92.06 99 ILE A N 1
ATOM 772 C CA . ILE A 1 99 ? 20.835 -3.220 -38.442 1.00 92.06 99 ILE A CA 1
ATOM 773 C C . ILE A 1 99 ? 19.369 -3.585 -38.685 1.00 92.06 99 ILE A C 1
ATOM 775 O O . ILE A 1 99 ? 18.575 -3.601 -37.747 1.00 92.06 99 ILE A O 1
ATOM 779 N N . TYR A 1 100 ? 19.011 -3.893 -39.934 1.00 93.00 100 TYR A N 1
ATOM 780 C CA . TYR A 1 100 ? 17.647 -4.281 -40.276 1.00 93.00 100 TYR A CA 1
ATOM 781 C C . TYR A 1 100 ? 17.218 -5.538 -39.516 1.00 93.00 100 TYR A C 1
ATOM 783 O O . TYR A 1 100 ? 16.147 -5.543 -38.919 1.00 93.00 100 TYR A O 1
ATOM 791 N N . GLN A 1 101 ? 18.070 -6.566 -39.465 1.00 92.19 101 GLN A N 1
ATOM 792 C CA . GLN A 1 101 ? 17.792 -7.784 -38.703 1.00 92.19 101 GLN A CA 1
ATOM 793 C C . GLN A 1 101 ? 17.609 -7.500 -37.210 1.00 92.19 101 GLN A C 1
ATOM 795 O O . GLN A 1 101 ? 16.693 -8.055 -36.612 1.00 92.19 101 GLN A O 1
ATOM 800 N N . ILE A 1 102 ? 18.432 -6.627 -36.616 1.00 92.44 102 ILE A N 1
ATOM 801 C CA . ILE A 1 102 ? 18.327 -6.250 -35.196 1.00 92.44 102 ILE A CA 1
ATOM 802 C C . ILE A 1 102 ? 16.968 -5.622 -34.904 1.00 92.44 102 ILE A C 1
ATOM 804 O O . ILE A 1 102 ? 16.323 -5.979 -33.921 1.00 92.44 102 ILE A O 1
ATOM 808 N N . ILE A 1 103 ? 16.522 -4.714 -35.770 1.00 91.06 103 ILE A N 1
ATOM 809 C CA . ILE A 1 103 ? 15.228 -4.045 -35.624 1.00 91.06 103 ILE A CA 1
ATOM 810 C C . ILE A 1 103 ? 14.080 -5.044 -35.825 1.00 91.06 103 ILE A C 1
ATOM 812 O O . ILE A 1 103 ? 13.151 -5.074 -35.021 1.00 91.06 103 ILE A O 1
ATOM 816 N N . ASP A 1 104 ? 14.155 -5.878 -36.864 1.00 93.62 104 ASP A N 1
ATOM 817 C CA . ASP A 1 104 ? 13.134 -6.879 -37.202 1.00 93.62 104 ASP A CA 1
ATOM 818 C C . ASP A 1 104 ? 12.965 -7.935 -36.094 1.00 93.62 104 ASP A C 1
ATOM 820 O O . ASP A 1 104 ? 11.849 -8.295 -35.727 1.00 93.62 104 ASP A O 1
ATOM 824 N N . HIS A 1 105 ? 14.070 -8.347 -35.464 1.00 90.06 105 HIS A N 1
ATOM 825 C CA . HIS A 1 105 ? 14.078 -9.277 -34.330 1.00 90.06 105 HIS A CA 1
ATOM 826 C C . HIS A 1 105 ? 13.926 -8.567 -32.976 1.00 90.06 105 HIS A C 1
ATOM 828 O O . HIS A 1 105 ? 14.232 -9.157 -31.942 1.00 90.06 105 HIS A O 1
ATOM 834 N N . GLN A 1 106 ? 13.475 -7.306 -32.960 1.00 89.38 106 GLN A N 1
ATOM 835 C CA . GLN A 1 106 ? 13.180 -6.537 -31.745 1.00 89.38 106 GLN A CA 1
ATOM 836 C C . GLN A 1 106 ? 14.332 -6.515 -30.730 1.00 89.38 106 GLN A C 1
ATOM 838 O O . GLN A 1 106 ? 14.114 -6.619 -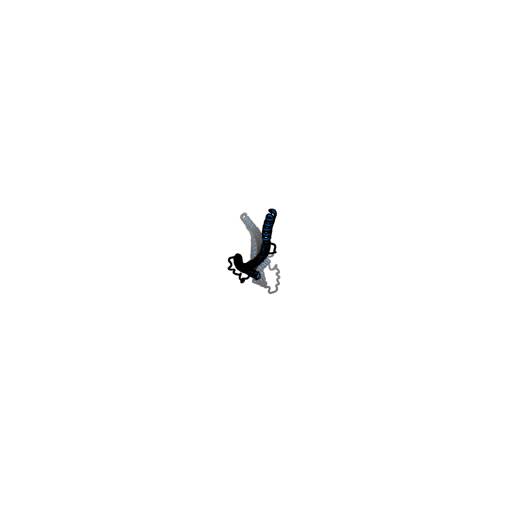29.524 1.00 89.38 106 GLN A O 1
ATOM 843 N N . PHE A 1 107 ? 15.564 -6.371 -31.216 1.00 88.88 107 PHE A N 1
ATOM 844 C CA . PHE A 1 107 ? 16.770 -6.325 -30.391 1.00 88.88 107 PHE A CA 1
ATOM 845 C C . PHE A 1 107 ? 16.981 -7.591 -29.542 1.00 88.88 107 PHE A C 1
ATOM 847 O O . PHE A 1 107 ? 17.461 -7.506 -28.415 1.00 88.88 107 PHE A O 1
ATOM 854 N N . GLN A 1 108 ? 16.625 -8.770 -30.058 1.00 84.12 108 GLN A N 1
ATOM 855 C CA . GLN A 1 108 ? 16.968 -10.037 -29.412 1.00 84.12 108 GLN A CA 1
ATOM 856 C C . GLN A 1 108 ? 18.446 -10.414 -29.613 1.00 84.12 108 GLN A C 1
ATOM 858 O O . GLN A 1 108 ? 19.014 -10.183 -30.685 1.00 84.12 108 GLN A O 1
ATOM 863 N N . PRO A 1 109 ? 19.085 -11.047 -28.612 1.00 83.25 109 PRO A N 1
ATOM 864 C CA . PRO A 1 109 ? 20.473 -11.479 -28.716 1.00 83.25 109 PRO A CA 1
ATOM 865 C C . PRO A 1 109 ? 20.657 -12.542 -29.813 1.00 83.25 109 PRO A C 1
ATOM 867 O O . PRO A 1 109 ? 19.776 -13.360 -30.062 1.00 83.25 109 PRO A O 1
ATOM 870 N N . GLY A 1 110 ? 21.836 -12.562 -30.445 1.00 81.19 110 GLY A N 1
ATOM 871 C CA . GLY A 1 110 ? 22.219 -13.593 -31.426 1.00 81.19 110 GLY A CA 1
ATOM 872 C C . GLY A 1 110 ? 22.565 -13.073 -32.823 1.00 81.19 110 GLY A C 1
ATOM 873 O O . GLY A 1 110 ? 23.164 -13.804 -33.611 1.00 81.19 110 GLY A O 1
ATOM 874 N N . ILE A 1 111 ? 22.267 -11.808 -33.123 1.00 84.81 111 ILE A N 1
ATOM 875 C CA . ILE A 1 111 ? 22.668 -11.184 -34.388 1.00 84.81 111 ILE A CA 1
ATOM 876 C C . ILE A 1 111 ? 24.119 -10.719 -34.288 1.00 84.81 111 ILE A C 1
ATOM 878 O O . ILE A 1 111 ? 24.469 -9.884 -33.454 1.00 84.81 111 ILE A O 1
ATOM 882 N N . GLN A 1 112 ? 24.973 -11.274 -35.146 1.00 80.38 112 GLN A N 1
ATOM 883 C CA . GLN A 1 112 ? 26.383 -10.908 -35.217 1.00 80.38 112 GLN A CA 1
ATOM 884 C C . GLN A 1 112 ? 26.553 -9.675 -36.101 1.00 80.38 112 GLN A C 1
ATOM 886 O O . GLN A 1 112 ? 26.245 -9.702 -37.293 1.00 80.38 112 GLN A O 1
ATOM 891 N N . ILE A 1 113 ? 27.083 -8.597 -35.526 1.00 82.25 113 ILE A N 1
ATOM 892 C CA . ILE A 1 113 ? 27.442 -7.407 -36.296 1.00 82.25 113 ILE A CA 1
ATOM 893 C C . ILE A 1 113 ? 28.758 -7.699 -37.032 1.00 82.25 113 ILE A C 1
ATOM 895 O O . ILE A 1 113 ? 29.722 -8.128 -36.391 1.00 82.25 113 ILE A O 1
ATOM 899 N N . PRO A 1 114 ? 28.831 -7.483 -38.360 1.00 78.94 114 PRO A N 1
ATOM 900 C CA . PRO A 1 114 ? 30.023 -7.781 -39.144 1.00 78.94 114 PRO A CA 1
ATOM 901 C C . PRO A 1 114 ? 31.277 -7.129 -38.549 1.00 78.94 114 PRO A C 1
ATOM 903 O O . PRO A 1 114 ? 31.386 -5.904 -38.467 1.00 78.94 114 PRO A O 1
ATOM 906 N N . HIS A 1 115 ? 32.258 -7.943 -38.157 1.00 68.69 115 HIS A N 1
ATOM 907 C CA . HIS A 1 115 ? 33.542 -7.440 -37.682 1.00 68.69 115 HIS A CA 1
ATOM 908 C C . HIS A 1 115 ? 34.398 -6.982 -38.863 1.00 68.69 115 HIS A C 1
ATOM 910 O O . HIS A 1 115 ? 35.130 -7.754 -39.482 1.00 68.69 115 HIS A O 1
ATOM 916 N N . THR A 1 116 ? 34.336 -5.694 -39.177 1.00 67.62 116 THR A N 1
ATOM 917 C CA . THR A 1 116 ? 35.219 -5.090 -40.173 1.00 67.62 116 THR A CA 1
ATOM 918 C C . THR A 1 116 ? 36.580 -4.793 -39.533 1.00 67.62 116 THR A C 1
ATOM 920 O O . THR A 1 116 ? 36.706 -3.888 -38.705 1.00 67.62 116 THR A O 1
ATOM 923 N N . GLN A 1 117 ? 37.633 -5.509 -39.942 1.00 67.62 117 GLN A N 1
ATOM 924 C CA . GLN A 1 117 ? 39.024 -5.214 -39.543 1.00 67.62 117 GLN A CA 1
ATOM 925 C C . GLN A 1 117 ? 39.579 -3.924 -40.183 1.00 67.62 117 GLN A C 1
ATOM 927 O O . GLN A 1 117 ? 40.738 -3.560 -39.971 1.00 67.62 117 GLN A O 1
ATOM 932 N N . GLN A 1 118 ? 38.768 -3.224 -40.977 1.00 70.88 118 GLN A N 1
ATOM 933 C CA . GLN A 1 118 ? 39.156 -1.978 -41.616 1.00 70.88 118 GLN A CA 1
ATOM 934 C C . GLN A 1 118 ? 39.391 -0.872 -40.577 1.00 70.88 118 GLN A C 1
ATOM 936 O O . GLN A 1 118 ? 38.641 -0.686 -39.611 1.00 70.88 118 GLN A O 1
ATOM 941 N N . ARG A 1 119 ? 40.488 -0.138 -40.785 1.00 77.62 119 ARG A N 1
ATOM 942 C CA . ARG A 1 119 ? 40.898 1.020 -39.976 1.00 77.62 119 ARG A CA 1
ATOM 943 C C . ARG A 1 119 ? 40.346 2.344 -40.525 1.00 77.62 119 ARG A C 1
ATOM 945 O O . ARG A 1 119 ? 40.827 3.400 -40.130 1.00 77.62 119 ARG A O 1
ATOM 952 N N . ASP A 1 120 ? 39.378 2.271 -41.433 1.00 84.38 120 ASP A N 1
ATOM 953 C CA . ASP A 1 120 ? 38.681 3.415 -42.019 1.00 84.38 120 ASP A CA 1
ATOM 954 C C . ASP A 1 120 ? 37.459 3.834 -41.175 1.00 84.38 120 ASP A C 1
ATOM 956 O O . ASP A 1 120 ? 37.172 3.271 -40.110 1.00 84.38 120 ASP A O 1
ATOM 960 N N . GLU A 1 121 ? 36.759 4.872 -41.630 1.00 86.25 121 GLU A N 1
ATOM 961 C CA . GLU A 1 121 ? 35.573 5.437 -40.985 1.00 86.25 121 GLU A CA 1
ATOM 962 C C . GLU A 1 121 ? 34.416 4.437 -40.937 1.00 86.25 121 GLU A C 1
ATOM 964 O O . GLU A 1 121 ? 33.709 4.367 -39.931 1.00 86.25 121 GLU A O 1
ATOM 969 N N . VAL A 1 122 ? 34.256 3.622 -41.986 1.00 85.25 122 VAL A N 1
ATOM 970 C CA . VAL A 1 122 ? 33.220 2.581 -42.053 1.00 85.25 122 VAL A CA 1
ATOM 971 C C . VAL A 1 122 ? 33.469 1.531 -40.974 1.00 85.25 122 VAL A C 1
ATOM 973 O O . VAL A 1 122 ? 32.550 1.157 -40.247 1.00 85.25 122 VAL A O 1
ATOM 976 N N . GLY A 1 123 ? 34.726 1.116 -40.801 1.00 85.88 123 GLY A N 1
ATOM 977 C CA . GLY A 1 123 ? 35.086 0.176 -39.753 1.00 85.88 123 GLY A CA 1
ATOM 978 C C . GLY A 1 123 ? 34.954 0.742 -38.341 1.00 85.88 123 GLY A C 1
ATOM 979 O O . GLY A 1 123 ? 34.635 -0.002 -37.414 1.00 85.88 123 GLY A O 1
ATOM 980 N N . ARG A 1 124 ? 35.167 2.052 -38.149 1.00 89.25 124 ARG A N 1
ATOM 981 C CA . ARG A 1 124 ? 34.873 2.719 -36.869 1.00 89.25 124 ARG A CA 1
ATOM 982 C C . ARG A 1 124 ? 33.376 2.697 -36.572 1.00 89.25 124 ARG A C 1
ATOM 984 O O . ARG A 1 124 ? 33.003 2.230 -35.504 1.00 89.25 124 ARG A O 1
ATOM 991 N N . LEU A 1 125 ? 32.546 3.104 -37.532 1.00 89.25 125 LEU A N 1
ATOM 992 C CA . LEU A 1 125 ? 31.092 3.116 -37.381 1.00 89.25 125 LEU A CA 1
ATOM 993 C C . LEU A 1 125 ? 30.538 1.726 -37.038 1.00 89.25 125 LEU A C 1
ATOM 995 O O . LEU A 1 125 ? 29.698 1.609 -36.152 1.00 89.25 125 LEU A O 1
ATOM 999 N N . ALA A 1 126 ? 31.034 0.669 -37.689 1.00 87.88 126 ALA A N 1
ATOM 1000 C CA . ALA A 1 126 ? 30.618 -0.702 -37.396 1.00 87.88 126 ALA A CA 1
ATOM 1001 C C . ALA A 1 126 ? 30.952 -1.128 -35.953 1.00 87.88 126 ALA A C 1
ATOM 1003 O O . ALA A 1 126 ? 30.146 -1.797 -35.310 1.00 87.88 126 ALA A O 1
ATOM 1004 N N . ARG A 1 127 ? 32.116 -0.723 -35.421 1.00 89.00 127 ARG A N 1
ATOM 1005 C CA . ARG A 1 127 ? 32.504 -0.998 -34.025 1.00 89.00 127 ARG A CA 1
ATOM 1006 C C . ARG A 1 127 ? 31.685 -0.193 -33.023 1.00 89.00 127 ARG A C 1
ATOM 1008 O O . ARG A 1 127 ? 31.235 -0.763 -32.038 1.00 89.00 127 ARG A O 1
ATOM 1015 N N . ASP A 1 128 ? 31.474 1.094 -33.283 1.00 91.00 128 ASP A N 1
ATOM 1016 C CA . ASP A 1 128 ? 30.674 1.956 -32.409 1.00 91.00 128 ASP A CA 1
ATOM 1017 C C . ASP A 1 128 ? 29.221 1.459 -32.352 1.00 91.00 128 ASP A C 1
ATOM 1019 O O . ASP A 1 128 ? 28.628 1.375 -31.278 1.00 91.00 128 ASP A O 1
ATOM 1023 N N . PHE A 1 129 ? 28.674 1.032 -33.495 1.00 91.31 129 PHE A N 1
ATOM 1024 C CA . PHE A 1 129 ? 27.358 0.402 -33.556 1.00 91.31 129 PHE A CA 1
ATOM 1025 C C . PHE A 1 129 ? 27.321 -0.938 -32.806 1.00 91.31 129 PHE A C 1
ATOM 1027 O O . PHE A 1 129 ? 26.353 -1.210 -32.101 1.00 91.31 129 PHE A O 1
ATOM 1034 N N . ALA A 1 130 ? 28.375 -1.757 -32.900 1.00 89.38 130 ALA A N 1
ATOM 1035 C CA . ALA A 1 130 ? 28.474 -2.997 -32.131 1.00 89.38 130 ALA A CA 1
ATOM 1036 C C . ALA A 1 130 ? 28.477 -2.759 -30.616 1.00 89.38 130 ALA A C 1
ATOM 1038 O O . ALA A 1 130 ? 27.734 -3.430 -29.903 1.00 89.38 130 ALA A O 1
ATOM 1039 N N . LEU A 1 131 ? 29.237 -1.767 -30.145 1.00 91.88 131 LEU A N 1
ATOM 1040 C CA . LEU A 1 131 ? 29.247 -1.366 -28.736 1.00 91.88 131 LEU A CA 1
ATOM 1041 C C . LEU A 1 131 ? 27.877 -0.852 -28.282 1.00 91.88 131 LEU A C 1
ATOM 1043 O O . LEU A 1 131 ? 27.398 -1.234 -27.218 1.00 91.88 131 LEU A O 1
ATOM 1047 N N . MET A 1 132 ? 27.224 -0.015 -29.093 1.00 93.00 132 MET A N 1
ATOM 1048 C CA . MET A 1 132 ? 25.875 0.475 -28.802 1.00 93.00 132 MET A CA 1
ATOM 1049 C C . MET A 1 132 ? 24.869 -0.678 -28.706 1.00 93.00 132 MET A C 1
ATOM 1051 O O . MET A 1 132 ? 24.040 -0.693 -27.801 1.00 93.00 132 MET A O 1
ATOM 1055 N N . TYR A 1 133 ? 24.937 -1.645 -29.624 1.00 91.94 133 TYR A N 1
ATOM 1056 C CA . TYR A 1 133 ? 24.047 -2.802 -29.621 1.00 91.94 133 TYR A CA 1
ATOM 1057 C C . TYR A 1 133 ? 24.249 -3.681 -28.382 1.00 91.94 133 TYR A C 1
ATOM 1059 O O . TYR A 1 133 ? 23.273 -4.070 -27.748 1.00 91.94 133 TYR A O 1
ATOM 1067 N N . GLU A 1 134 ? 25.498 -3.936 -27.992 1.00 91.31 134 GLU A N 1
ATOM 1068 C CA . GLU A 1 134 ? 25.820 -4.680 -26.770 1.00 91.31 134 GLU A CA 1
ATOM 1069 C C . GLU A 1 134 ? 25.285 -3.975 -25.512 1.00 91.31 134 GLU A C 1
ATOM 1071 O O . GLU A 1 134 ? 24.646 -4.609 -24.672 1.00 91.31 134 GLU A O 1
ATOM 1076 N N . GLN A 1 135 ? 25.466 -2.654 -25.411 1.00 93.75 135 GLN A N 1
ATOM 1077 C CA . GLN A 1 135 ? 24.910 -1.860 -24.309 1.00 93.75 135 GLN A CA 1
ATOM 1078 C C . GLN A 1 135 ? 23.379 -1.882 -24.286 1.00 93.75 135 GLN A C 1
ATOM 1080 O O . GLN A 1 135 ? 22.782 -1.983 -23.217 1.00 93.75 135 GLN A O 1
ATOM 1085 N N . LEU A 1 136 ? 22.739 -1.812 -25.454 1.00 93.00 136 LEU A N 1
ATOM 1086 C CA . LEU A 1 136 ? 21.284 -1.868 -25.572 1.00 93.00 136 LEU A CA 1
ATOM 1087 C C . LEU A 1 136 ? 20.745 -3.229 -25.116 1.00 93.00 136 LEU A C 1
ATOM 1089 O O . LEU A 1 136 ? 19.763 -3.273 -24.379 1.00 93.00 136 LEU A O 1
ATOM 1093 N N . LEU A 1 137 ? 21.403 -4.330 -25.493 1.00 91.69 137 LEU A N 1
ATOM 1094 C CA . LEU A 1 137 ? 21.045 -5.671 -25.020 1.00 91.69 137 LEU A CA 1
ATOM 1095 C C . LEU A 1 137 ? 21.164 -5.788 -23.497 1.00 91.69 137 LEU A C 1
ATOM 1097 O O . LEU A 1 137 ? 20.247 -6.295 -22.855 1.00 91.69 137 LEU A O 1
ATOM 1101 N N . ALA A 1 138 ? 22.261 -5.287 -22.920 1.00 92.62 138 ALA A N 1
ATOM 1102 C CA . ALA A 1 138 ? 22.451 -5.283 -21.472 1.00 92.62 138 ALA A CA 1
ATOM 1103 C C . ALA A 1 138 ? 21.354 -4.477 -20.756 1.00 92.62 138 ALA A C 1
ATOM 1105 O O . ALA A 1 138 ? 20.794 -4.939 -19.764 1.00 92.62 138 ALA A O 1
ATOM 1106 N N . HIS A 1 139 ? 20.998 -3.306 -21.291 1.00 93.94 139 HIS A N 1
ATOM 1107 C CA . HIS A 1 139 ? 19.959 -2.463 -20.705 1.00 93.94 139 HIS A CA 1
ATOM 1108 C C . HIS A 1 139 ? 18.552 -3.065 -20.842 1.00 93.94 139 HIS A C 1
ATOM 1110 O O . HIS A 1 139 ? 17.753 -2.972 -19.915 1.00 93.94 139 HIS A O 1
ATOM 1116 N N . ASN A 1 140 ? 18.241 -3.732 -21.958 1.00 92.00 140 ASN A N 1
ATOM 1117 C CA . ASN A 1 140 ? 16.969 -4.441 -22.122 1.00 92.00 140 ASN A CA 1
ATOM 1118 C C . ASN A 1 140 ? 16.809 -5.580 -21.106 1.00 92.00 140 ASN A C 1
ATOM 1120 O O . ASN A 1 140 ? 15.713 -5.778 -20.582 1.00 92.00 140 ASN A O 1
ATOM 1124 N N . GLU A 1 141 ? 17.886 -6.311 -20.813 1.00 92.00 141 GLU A N 1
ATOM 1125 C CA . GLU A 1 141 ? 17.861 -7.365 -19.796 1.00 92.00 141 GLU A CA 1
ATOM 1126 C C . GLU A 1 141 ? 17.658 -6.780 -18.390 1.00 92.00 141 GLU A C 1
ATOM 1128 O O . GLU A 1 141 ? 16.850 -7.296 -17.620 1.00 92.00 141 GLU A O 1
ATOM 1133 N N . GLU A 1 142 ? 18.307 -5.655 -18.075 1.00 95.50 142 GLU A N 1
ATOM 1134 C CA . GLU A 1 142 ? 18.093 -4.928 -16.817 1.00 95.50 142 GLU A CA 1
ATOM 1135 C C . GLU A 1 142 ? 16.640 -4.441 -16.676 1.00 95.50 142 GLU A C 1
ATOM 1137 O O . GLU A 1 142 ? 16.008 -4.671 -15.645 1.00 95.50 142 GLU A O 1
ATOM 1142 N N . ILE A 1 143 ? 16.068 -3.832 -17.724 1.00 94.44 143 ILE A N 1
ATOM 1143 C CA . ILE A 1 143 ? 14.660 -3.398 -17.741 1.00 94.44 143 ILE A CA 1
ATOM 1144 C C . ILE A 1 143 ? 13.726 -4.587 -17.513 1.00 94.44 143 ILE A C 1
ATOM 1146 O O . ILE A 1 143 ? 12.747 -4.473 -16.772 1.00 94.44 143 ILE A O 1
ATOM 1150 N N . LYS A 1 144 ? 14.008 -5.732 -18.140 1.00 92.25 144 LYS A N 1
ATOM 1151 C CA . LYS A 1 144 ? 13.204 -6.943 -17.970 1.00 92.25 144 LYS A CA 1
ATOM 1152 C C . LYS A 1 144 ? 13.239 -7.433 -16.520 1.00 92.25 144 LYS A C 1
ATOM 1154 O O . LYS A 1 144 ? 12.179 -7.684 -15.952 1.00 92.25 144 LYS A O 1
ATOM 1159 N N . GLN A 1 145 ? 14.421 -7.492 -15.908 1.00 95.06 145 GLN A N 1
ATOM 1160 C CA . GLN A 1 145 ? 14.577 -7.869 -14.499 1.00 95.06 145 GLN A CA 1
ATOM 1161 C C . GLN A 1 145 ? 13.838 -6.902 -13.565 1.00 95.06 145 GLN A C 1
ATOM 1163 O O . GLN A 1 145 ? 13.086 -7.338 -12.695 1.00 95.06 145 GLN A O 1
ATOM 1168 N N . GLN A 1 146 ? 13.971 -5.592 -13.789 1.00 96.06 146 GLN A N 1
ATOM 1169 C CA . GLN A 1 146 ? 13.241 -4.578 -13.023 1.00 96.06 146 GLN A CA 1
ATOM 1170 C C . GLN A 1 146 ? 11.723 -4.708 -13.200 1.00 96.06 146 GLN A C 1
ATOM 1172 O O . GLN A 1 146 ? 10.969 -4.547 -12.243 1.00 96.06 146 GLN A O 1
ATOM 1177 N N . SER A 1 147 ? 11.254 -5.017 -14.411 1.00 95.75 147 SER A N 1
ATOM 1178 C CA . SER A 1 147 ? 9.831 -5.234 -14.679 1.00 95.75 147 SER A CA 1
ATOM 1179 C C . SER A 1 147 ? 9.286 -6.449 -13.925 1.00 95.75 147 SER A C 1
ATOM 1181 O O . SER A 1 147 ? 8.165 -6.394 -13.415 1.00 95.75 147 SER A O 1
ATOM 1183 N N . GLU A 1 148 ? 10.054 -7.538 -13.849 1.00 96.19 148 GLU A N 1
ATOM 1184 C CA . GLU A 1 148 ? 9.697 -8.728 -13.069 1.00 96.19 148 GLU A CA 1
ATOM 1185 C C . GLU A 1 148 ? 9.670 -8.409 -11.566 1.00 96.19 148 GLU A C 1
ATOM 1187 O O . GLU A 1 148 ? 8.680 -8.708 -10.895 1.00 96.19 148 GLU A O 1
ATOM 1192 N N . GLU A 1 149 ? 10.681 -7.705 -11.045 1.00 96.75 149 GLU A N 1
ATOM 1193 C CA . GLU A 1 149 ? 10.721 -7.270 -9.644 1.00 96.75 149 GLU A CA 1
ATOM 1194 C C . GLU A 1 149 ? 9.520 -6.378 -9.291 1.00 96.75 149 GLU A C 1
ATOM 1196 O O . GLU A 1 149 ? 8.801 -6.657 -8.329 1.00 96.75 149 GLU A O 1
ATOM 1201 N N . ILE A 1 150 ? 9.231 -5.354 -10.102 1.00 97.00 150 ILE A N 1
ATOM 1202 C CA . ILE A 1 150 ? 8.076 -4.465 -9.907 1.00 97.00 150 ILE A CA 1
ATOM 1203 C C . ILE A 1 150 ? 6.764 -5.258 -9.918 1.00 97.00 150 ILE A C 1
ATOM 1205 O O . ILE A 1 150 ? 5.865 -4.947 -9.134 1.00 97.00 150 ILE A O 1
ATOM 1209 N N . SER A 1 151 ? 6.633 -6.274 -10.777 1.00 96.25 151 SER A N 1
ATOM 1210 C CA . SER A 1 151 ? 5.452 -7.145 -10.783 1.00 96.25 151 SER A CA 1
ATOM 1211 C C . SER A 1 151 ? 5.297 -7.866 -9.445 1.00 96.25 151 SER A C 1
ATOM 1213 O O . SER A 1 151 ? 4.238 -7.784 -8.830 1.00 96.25 151 SER A O 1
ATOM 1215 N N . THR A 1 152 ? 6.364 -8.492 -8.942 1.00 96.50 152 THR A N 1
ATOM 1216 C CA . THR A 1 152 ? 6.313 -9.202 -7.653 1.00 96.50 152 THR A CA 1
ATOM 1217 C C . THR A 1 152 ? 6.032 -8.268 -6.473 1.00 96.50 152 THR A C 1
ATOM 1219 O O . THR A 1 152 ? 5.249 -8.605 -5.585 1.00 96.50 152 THR A O 1
ATOM 1222 N N . GLN A 1 153 ? 6.601 -7.058 -6.478 1.00 96.38 153 GLN A N 1
ATOM 1223 C CA . GLN A 1 153 ? 6.328 -6.046 -5.457 1.00 96.38 153 GLN A CA 1
ATOM 1224 C C . GLN A 1 153 ? 4.872 -5.573 -5.506 1.00 96.38 153 GLN A C 1
ATOM 1226 O O . GLN A 1 153 ? 4.252 -5.383 -4.460 1.00 96.38 153 GLN A O 1
ATOM 1231 N N . ARG A 1 154 ? 4.301 -5.399 -6.705 1.00 96.56 154 ARG A N 1
ATOM 1232 C CA . ARG A 1 154 ? 2.884 -5.045 -6.873 1.00 96.56 154 ARG A CA 1
ATOM 1233 C C . ARG A 1 154 ? 1.956 -6.121 -6.322 1.00 96.56 154 ARG A C 1
ATOM 1235 O O . ARG A 1 154 ? 0.993 -5.766 -5.644 1.00 96.56 154 ARG A O 1
ATOM 1242 N N . ASP A 1 155 ? 2.261 -7.392 -6.561 1.00 96.56 155 ASP A N 1
ATOM 1243 C CA . ASP A 1 155 ? 1.469 -8.511 -6.043 1.00 96.56 155 ASP A CA 1
ATOM 1244 C C . ASP A 1 155 ? 1.515 -8.562 -4.507 1.00 96.56 155 ASP A C 1
ATOM 1246 O O . ASP A 1 155 ? 0.472 -8.648 -3.854 1.00 96.56 155 ASP A O 1
ATOM 1250 N N . LEU A 1 156 ? 2.703 -8.388 -3.915 1.00 96.88 156 LEU A N 1
ATOM 1251 C CA . LEU A 1 156 ? 2.866 -8.302 -2.460 1.00 96.88 156 LEU A CA 1
ATOM 1252 C C . LEU A 1 156 ? 2.103 -7.109 -1.862 1.00 96.88 156 LEU A C 1
ATOM 1254 O O . LEU A 1 156 ? 1.418 -7.248 -0.848 1.00 96.88 156 LEU A O 1
ATOM 1258 N N . LEU A 1 157 ? 2.191 -5.930 -2.487 1.00 97.56 157 LEU A N 1
ATOM 1259 C CA . LEU A 1 157 ? 1.455 -4.741 -2.047 1.00 97.56 157 LEU A CA 1
ATOM 1260 C C . LEU A 1 157 ? -0.062 -4.947 -2.134 1.00 97.56 157 LEU A C 1
ATOM 1262 O O . LEU A 1 157 ? -0.796 -4.479 -1.262 1.00 97.56 157 LEU A O 1
ATOM 1266 N N . ALA A 1 158 ? -0.553 -5.652 -3.156 1.00 96.75 158 ALA A N 1
ATOM 1267 C CA . ALA A 1 158 ? -1.968 -5.986 -3.274 1.00 96.75 158 ALA A CA 1
ATOM 1268 C C . ALA A 1 158 ? -2.434 -6.885 -2.114 1.00 96.75 158 ALA A C 1
ATOM 1270 O O . ALA A 1 158 ? -3.480 -6.623 -1.514 1.00 96.75 158 ALA A O 1
ATOM 1271 N N . GLU A 1 159 ? -1.638 -7.888 -1.738 1.00 96.44 159 GLU A N 1
ATOM 1272 C CA . GLU A 1 159 ? -1.918 -8.752 -0.585 1.00 96.44 159 GLU A CA 1
ATOM 1273 C C . GLU A 1 159 ? -1.895 -7.976 0.746 1.00 96.44 159 GLU A C 1
ATOM 1275 O O . GLU A 1 159 ? -2.794 -8.115 1.588 1.00 96.44 159 GLU A O 1
ATOM 1280 N N . GLN A 1 160 ? -0.909 -7.092 0.925 1.00 96.50 160 GLN A N 1
ATOM 1281 C CA . GLN A 1 160 ? -0.819 -6.220 2.097 1.00 96.50 160 GLN A CA 1
ATOM 1282 C C . GLN A 1 160 ? -2.029 -5.285 2.207 1.00 96.50 160 GLN A C 1
ATOM 1284 O O . GLN A 1 160 ? -2.604 -5.153 3.289 1.00 96.50 160 GLN A O 1
ATOM 1289 N N . ASN A 1 161 ? -2.476 -4.696 1.095 1.00 97.56 161 ASN A N 1
ATOM 1290 C CA . ASN A 1 161 ? -3.661 -3.837 1.065 1.00 97.56 161 ASN A CA 1
ATOM 1291 C C . ASN A 1 161 ? -4.926 -4.582 1.511 1.00 97.56 161 ASN A C 1
ATOM 1293 O O . ASN A 1 161 ? -5.707 -4.046 2.299 1.00 97.56 161 ASN A O 1
ATOM 1297 N N . ILE A 1 162 ? -5.116 -5.835 1.082 1.00 97.31 162 ILE A N 1
ATOM 1298 C CA . ILE A 1 162 ? -6.241 -6.668 1.540 1.00 97.31 162 ILE A CA 1
ATOM 1299 C C . ILE A 1 162 ? -6.185 -6.867 3.061 1.00 97.31 162 ILE A C 1
ATOM 1301 O O . ILE A 1 162 ? -7.211 -6.790 3.741 1.00 97.31 162 ILE A O 1
ATOM 1305 N N . THR A 1 163 ? -4.993 -7.107 3.609 1.00 97.31 163 THR A N 1
ATOM 1306 C CA . THR A 1 163 ? -4.796 -7.304 5.052 1.00 97.31 163 THR A CA 1
ATOM 1307 C C . THR A 1 163 ? -5.092 -6.030 5.844 1.00 97.31 163 THR A C 1
ATOM 1309 O O . THR A 1 163 ? -5.804 -6.085 6.849 1.00 97.31 163 THR A O 1
ATOM 1312 N N . ILE A 1 164 ? -4.625 -4.875 5.365 1.00 97.69 164 ILE A N 1
ATOM 1313 C CA . ILE A 1 164 ? -4.888 -3.569 5.988 1.00 97.69 164 ILE A CA 1
ATOM 1314 C C . ILE A 1 164 ? -6.387 -3.256 5.993 1.00 97.69 164 ILE A C 1
ATOM 1316 O O . ILE A 1 164 ? -6.913 -2.841 7.024 1.00 97.69 164 ILE A O 1
ATOM 1320 N N . LEU A 1 165 ? -7.098 -3.509 4.891 1.00 97.56 165 LEU A N 1
ATOM 1321 C CA . LEU A 1 165 ? -8.546 -3.288 4.816 1.00 97.56 165 LEU A CA 1
ATOM 1322 C C . LEU A 1 165 ? -9.316 -4.167 5.811 1.00 97.56 165 LEU A C 1
ATOM 1324 O O . LEU A 1 165 ? -10.243 -3.692 6.471 1.00 97.56 165 LEU A O 1
ATOM 1328 N N . LYS A 1 166 ? -8.910 -5.434 5.972 1.00 97.00 166 LYS A N 1
ATOM 1329 C CA . LYS A 1 166 ? -9.484 -6.326 6.993 1.00 97.00 166 LYS A CA 1
ATOM 1330 C C . LYS A 1 166 ? -9.240 -5.790 8.404 1.00 97.00 166 LYS A C 1
ATOM 1332 O O . LYS A 1 166 ? -10.178 -5.737 9.196 1.00 97.00 166 LYS A O 1
ATOM 1337 N N . ALA A 1 167 ? -8.016 -5.358 8.704 1.00 96.75 167 ALA A N 1
ATOM 1338 C CA . ALA A 1 167 ? -7.676 -4.784 10.004 1.00 96.75 167 ALA A CA 1
ATOM 1339 C C . ALA A 1 167 ? -8.457 -3.486 10.283 1.00 96.75 167 ALA A C 1
ATOM 1341 O O . ALA A 1 167 ? -8.994 -3.320 11.375 1.00 96.75 167 ALA A O 1
ATOM 1342 N N . GLN A 1 168 ? -8.601 -2.598 9.293 1.00 97.25 168 GLN A N 1
ATOM 1343 C CA . GLN A 1 168 ? -9.422 -1.388 9.416 1.00 97.25 168 GLN A CA 1
ATOM 1344 C C . GLN A 1 168 ? -10.888 -1.711 9.706 1.00 97.25 168 GLN A C 1
ATOM 1346 O O . GLN A 1 168 ? -11.477 -1.107 10.599 1.00 97.25 168 GLN A O 1
ATOM 1351 N N . SER A 1 169 ? -11.471 -2.677 8.993 1.00 97.38 169 SER A N 1
ATOM 1352 C CA . SER A 1 169 ? -12.847 -3.113 9.247 1.00 97.38 169 SER A CA 1
ATOM 1353 C C . SER A 1 169 ? -13.008 -3.662 10.668 1.00 97.38 169 SER A C 1
ATOM 1355 O O . SER A 1 169 ? -13.949 -3.281 11.363 1.00 97.38 169 SER A O 1
ATOM 1357 N N . GLN A 1 170 ? -12.068 -4.484 11.143 1.00 97.31 170 GLN A N 1
ATOM 1358 C CA . GLN A 1 170 ? -12.084 -5.000 12.516 1.00 97.31 170 GLN A CA 1
ATOM 1359 C C . GLN A 1 170 ? -11.990 -3.885 13.561 1.00 97.31 170 GLN A C 1
ATOM 1361 O O . GLN A 1 170 ? -12.785 -3.867 14.499 1.00 97.31 170 GLN A O 1
ATOM 1366 N N . ILE A 1 171 ? -11.069 -2.933 13.385 1.00 97.44 171 ILE A N 1
ATOM 1367 C CA . ILE A 1 171 ? -10.933 -1.775 14.279 1.00 97.44 171 ILE A CA 1
ATOM 1368 C C . ILE A 1 171 ? -12.233 -0.968 14.305 1.00 97.44 171 ILE A C 1
ATOM 1370 O O . ILE A 1 171 ? -12.694 -0.591 15.380 1.00 97.44 171 ILE A O 1
ATOM 1374 N N . GLN A 1 172 ? -12.864 -0.748 13.148 1.00 97.69 172 GLN A N 1
ATOM 1375 C CA . GLN A 1 172 ? -14.134 -0.030 13.079 1.00 97.69 172 GLN A CA 1
ATOM 1376 C C . GLN A 1 172 ? -15.245 -0.761 13.844 1.00 97.69 172 GLN A C 1
ATOM 1378 O O . GLN A 1 172 ? -15.977 -0.133 14.607 1.00 97.69 172 GLN A O 1
ATOM 1383 N N . HIS A 1 173 ? -15.356 -2.082 13.683 1.00 96.19 173 HIS A N 1
ATOM 1384 C CA . HIS A 1 173 ? -16.330 -2.884 14.425 1.00 96.19 173 HIS A CA 1
ATOM 1385 C C . HIS A 1 173 ? -16.094 -2.829 15.938 1.00 96.19 173 HIS A C 1
ATOM 1387 O O . HIS A 1 173 ? -17.048 -2.652 16.693 1.00 96.19 173 HIS A O 1
ATOM 1393 N N . ILE A 1 174 ? -14.837 -2.932 16.380 1.00 97.50 174 ILE A N 1
ATOM 1394 C CA . ILE A 1 174 ? -14.471 -2.852 17.800 1.00 97.50 174 ILE A CA 1
ATOM 1395 C C . ILE A 1 174 ? -14.784 -1.463 18.367 1.00 97.50 174 ILE A C 1
ATOM 1397 O O . ILE A 1 174 ? -15.365 -1.370 19.443 1.00 97.50 174 ILE A O 1
ATOM 1401 N N . ASN A 1 175 ? -14.454 -0.389 17.648 1.00 97.81 175 ASN A N 1
ATOM 1402 C CA . ASN A 1 175 ? -14.739 0.978 18.088 1.00 97.81 175 ASN A CA 1
ATOM 1403 C C . ASN A 1 175 ? -16.241 1.245 18.220 1.00 97.81 175 ASN A C 1
ATOM 1405 O O . ASN A 1 175 ? -16.664 1.870 19.192 1.00 97.81 175 ASN A O 1
ATOM 1409 N N . ASN A 1 176 ? -17.051 0.749 17.282 1.00 97.62 176 ASN A N 1
ATOM 1410 C CA . ASN A 1 176 ? -18.504 0.862 17.381 1.00 97.62 176 ASN A CA 1
ATOM 1411 C C . ASN A 1 176 ? -19.019 0.092 18.608 1.00 97.62 176 ASN A C 1
ATOM 1413 O O . ASN A 1 176 ? -19.720 0.664 19.433 1.00 97.62 176 ASN A O 1
ATOM 1417 N N . ALA A 1 177 ? -18.583 -1.159 18.796 1.00 97.31 177 ALA A N 1
ATOM 1418 C CA . ALA A 1 177 ? -18.984 -1.967 19.948 1.00 97.31 177 ALA A CA 1
ATOM 1419 C C . ALA A 1 177 ? -18.557 -1.352 21.294 1.00 97.31 177 ALA A C 1
ATOM 1421 O O . ALA A 1 177 ? -19.313 -1.401 22.261 1.00 97.31 177 ALA A O 1
ATOM 1422 N N . LEU A 1 178 ? -17.363 -0.751 21.368 1.00 97.94 178 LEU A N 1
ATOM 1423 C CA . LEU A 1 178 ? -16.903 -0.014 22.550 1.00 97.94 178 LEU A CA 1
ATOM 1424 C C . LEU A 1 178 ? -17.752 1.229 22.814 1.00 97.94 178 LEU A C 1
ATOM 1426 O O . LEU A 1 178 ? -18.025 1.543 23.969 1.00 97.94 178 LEU A O 1
ATOM 1430 N N . THR A 1 179 ? -18.165 1.925 21.757 1.00 97.81 179 THR A N 1
ATOM 1431 C CA . THR A 1 179 ? -19.029 3.104 21.865 1.00 97.81 179 THR A CA 1
ATOM 1432 C C . THR A 1 179 ? -20.396 2.718 22.423 1.00 97.81 179 THR A C 1
ATOM 1434 O O . THR A 1 179 ? -20.836 3.311 23.406 1.00 97.81 179 THR A O 1
ATOM 1437 N N . ASP A 1 180 ? -21.014 1.676 21.863 1.00 97.50 180 ASP A N 1
ATOM 1438 C CA . ASP A 1 180 ? -22.304 1.151 22.319 1.00 97.50 180 ASP A CA 1
ATOM 1439 C C . ASP A 1 180 ? -22.220 0.662 23.776 1.00 97.50 180 ASP A C 1
ATOM 1441 O O . ASP A 1 180 ? -23.095 0.947 24.597 1.00 97.50 180 ASP A O 1
ATOM 1445 N N . LEU A 1 181 ? -21.132 -0.035 24.128 1.00 97.44 181 LEU A N 1
ATOM 1446 C CA . LEU A 1 181 ? -20.890 -0.504 25.491 1.00 97.44 181 LEU A CA 1
ATOM 1447 C C . LEU A 1 181 ? -20.708 0.658 26.474 1.00 97.44 181 LEU A C 1
ATOM 1449 O O . LEU A 1 181 ? -21.274 0.615 27.565 1.00 97.44 181 LEU A O 1
ATOM 1453 N N . ASN A 1 182 ? -19.945 1.689 26.105 1.00 98.00 182 ASN A N 1
ATOM 1454 C CA . ASN A 1 182 ? -19.763 2.874 26.942 1.00 98.00 182 ASN A CA 1
ATOM 1455 C C . ASN A 1 182 ? -21.090 3.599 27.175 1.00 98.00 182 ASN A C 1
ATOM 1457 O O . ASN A 1 182 ? -21.394 3.917 28.319 1.00 98.00 182 ASN A O 1
ATOM 1461 N N . GLN A 1 183 ? -21.913 3.783 26.140 1.00 97.69 183 GLN A N 1
ATOM 1462 C CA . GLN A 1 183 ? -23.239 4.392 26.292 1.00 97.69 183 GLN A CA 1
ATOM 1463 C C . GLN A 1 183 ? -24.140 3.575 27.226 1.00 97.69 183 GLN A C 1
ATOM 1465 O O . GLN A 1 183 ? -24.782 4.133 28.115 1.00 97.69 183 GLN A O 1
ATOM 1470 N N . ALA A 1 184 ? -24.150 2.247 27.080 1.00 97.50 184 ALA A N 1
ATOM 1471 C CA . ALA A 1 184 ? -24.919 1.372 27.961 1.00 97.50 184 ALA A CA 1
ATOM 1472 C C . ALA A 1 184 ? -24.422 1.428 29.418 1.00 97.50 184 ALA A C 1
ATOM 1474 O O . ALA A 1 184 ? -25.224 1.404 30.355 1.00 97.50 184 ALA A O 1
ATOM 1475 N N . LEU A 1 185 ? -23.104 1.512 29.627 1.00 97.75 185 LEU A N 1
ATOM 1476 C CA . LEU A 1 185 ? -22.511 1.665 30.956 1.00 97.75 185 LEU A CA 1
ATOM 1477 C C . LEU A 1 185 ? -22.849 3.023 31.570 1.00 97.75 185 LEU A C 1
ATOM 1479 O O . LEU A 1 185 ? -23.257 3.059 32.727 1.00 97.75 185 LEU A O 1
ATOM 1483 N N . GLU A 1 186 ? -22.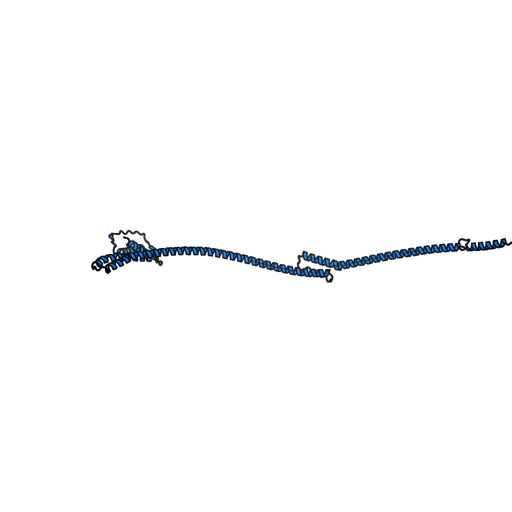728 4.112 30.815 1.00 98.06 186 GLU A N 1
ATOM 1484 C CA . GLU A 1 186 ? -23.087 5.459 31.267 1.00 98.06 186 GLU A CA 1
ATOM 1485 C C . GLU A 1 186 ? -24.560 5.539 31.664 1.00 98.06 186 GLU A C 1
ATOM 1487 O O . GLU A 1 186 ? -24.876 6.046 32.741 1.00 98.06 186 GLU A O 1
ATOM 1492 N N . GLN A 1 187 ? -25.454 4.963 30.855 1.00 97.56 187 GLN A N 1
ATOM 1493 C CA . GLN A 1 187 ? -26.873 4.884 31.187 1.00 97.56 187 GLN A CA 1
ATOM 1494 C C . GLN A 1 187 ? -27.094 4.104 32.488 1.00 97.56 187 GLN A C 1
ATOM 1496 O O . GLN A 1 187 ? -27.786 4.579 33.387 1.00 97.56 187 GLN A O 1
ATOM 1501 N N . ARG A 1 188 ? -26.466 2.933 32.638 1.00 96.38 188 ARG A N 1
ATOM 1502 C CA . ARG A 1 188 ? -26.618 2.109 33.844 1.00 96.38 188 ARG A CA 1
ATOM 1503 C C . ARG A 1 188 ? -26.045 2.780 35.091 1.00 96.38 188 ARG A C 1
ATOM 1505 O O . ARG A 1 188 ? -26.587 2.603 36.182 1.00 96.38 188 ARG A O 1
ATOM 1512 N N . VAL A 1 189 ? -24.948 3.522 34.945 1.00 98.19 189 VAL A N 1
ATOM 1513 C CA . VAL A 1 189 ? -24.382 4.346 36.017 1.00 98.19 189 VAL A CA 1
ATOM 1514 C C . VAL A 1 189 ? -25.374 5.438 36.393 1.00 98.19 189 VAL A C 1
ATOM 1516 O O . VAL A 1 189 ? -25.700 5.540 37.568 1.00 98.19 189 VAL A O 1
ATOM 1519 N N . ALA A 1 190 ? -25.919 6.179 35.426 1.00 96.75 190 ALA A N 1
ATOM 1520 C CA . ALA A 1 190 ? -26.906 7.223 35.687 1.00 96.75 190 ALA A CA 1
ATOM 1521 C C . ALA A 1 190 ? -28.151 6.677 36.409 1.00 96.75 190 ALA A C 1
ATOM 1523 O O . ALA A 1 190 ? -28.548 7.225 37.434 1.00 96.75 190 ALA A O 1
ATOM 1524 N N . GLU A 1 191 ? -28.706 5.554 35.942 1.00 96.75 191 GLU A N 1
ATOM 1525 C CA . GLU A 1 191 ? -29.849 4.877 36.572 1.00 96.75 191 GLU A CA 1
ATOM 1526 C C . GLU A 1 191 ? -29.541 4.456 38.018 1.00 96.75 191 GLU A C 1
ATOM 1528 O O . GLU A 1 191 ? -30.340 4.681 38.927 1.00 96.75 191 GLU A O 1
ATOM 1533 N N . ARG A 1 192 ? -28.363 3.867 38.264 1.00 95.81 192 ARG A N 1
ATOM 1534 C CA . ARG A 1 192 ? -27.948 3.452 39.613 1.00 95.81 192 ARG A CA 1
ATOM 1535 C C . ARG A 1 192 ? -27.677 4.636 40.527 1.00 95.81 192 ARG A C 1
ATOM 1537 O O . ARG A 1 192 ? -28.033 4.573 41.699 1.00 95.81 192 ARG A O 1
ATOM 1544 N N . THR A 1 193 ? -27.057 5.692 40.013 1.00 96.56 193 THR A N 1
ATOM 1545 C CA . THR A 1 193 ? -26.807 6.922 40.763 1.00 96.56 193 THR A CA 1
ATOM 1546 C C . THR A 1 193 ? -28.120 7.592 41.144 1.00 96.56 193 THR A C 1
ATOM 1548 O O . THR A 1 193 ? -28.263 7.994 42.294 1.00 96.56 193 THR A O 1
ATOM 1551 N N . GLN A 1 194 ? -29.093 7.651 40.232 1.00 95.81 194 GLN A N 1
ATOM 1552 C CA . GLN A 1 194 ? -30.420 8.177 40.535 1.00 95.81 194 GLN A CA 1
ATOM 1553 C C . GLN A 1 194 ? -31.119 7.341 41.615 1.00 95.81 194 GLN A C 1
ATOM 1555 O O . GLN A 1 194 ? -31.541 7.896 42.622 1.00 95.81 194 GLN A O 1
ATOM 1560 N N . ALA A 1 195 ? -31.167 6.014 41.466 1.00 94.12 195 ALA A N 1
ATOM 1561 C CA . ALA A 1 195 ? -31.803 5.141 42.456 1.00 94.12 195 ALA A CA 1
ATOM 1562 C C . ALA A 1 195 ? -31.143 5.237 43.845 1.00 94.12 195 ALA A C 1
ATOM 1564 O O . ALA A 1 195 ? -31.824 5.207 44.871 1.00 94.12 195 ALA A O 1
ATOM 1565 N N . LEU A 1 196 ? -29.811 5.367 43.893 1.00 94.94 196 LEU A N 1
ATOM 1566 C CA . LEU A 1 196 ? -29.082 5.592 45.141 1.00 94.94 196 LEU A CA 1
ATOM 1567 C C . LEU A 1 196 ? -29.431 6.943 45.762 1.00 94.94 196 LEU A C 1
ATOM 1569 O O . LEU A 1 196 ? -29.634 7.005 46.970 1.00 94.94 196 LEU A O 1
ATOM 1573 N N . GLN A 1 197 ? -29.507 8.002 44.956 1.00 94.31 197 GLN A N 1
ATOM 1574 C CA . GLN A 1 197 ? -29.873 9.333 45.430 1.00 94.31 197 GLN A CA 1
ATOM 1575 C C . GLN A 1 197 ? -31.293 9.339 46.009 1.00 94.31 197 GLN A C 1
ATOM 1577 O O . GLN A 1 197 ? -31.484 9.817 47.122 1.00 94.31 197 GLN A O 1
ATOM 1582 N N . GLU A 1 198 ? -32.252 8.730 45.309 1.00 94.19 198 GLU A N 1
ATOM 1583 C CA . GLU A 1 198 ? -33.635 8.572 45.776 1.00 94.19 198 GLU A CA 1
ATOM 1584 C C . GLU A 1 198 ? -33.696 7.789 47.100 1.00 94.19 198 GLU A C 1
ATOM 1586 O O . GLU A 1 198 ? -34.312 8.240 48.063 1.00 94.19 198 GLU A O 1
ATOM 1591 N N . THR A 1 199 ? -32.982 6.660 47.195 1.00 88.50 199 THR A N 1
ATOM 1592 C CA . THR A 1 199 ? -32.913 5.854 48.430 1.00 88.50 199 THR A CA 1
ATOM 1593 C C . THR A 1 199 ? -32.300 6.643 49.590 1.00 88.50 199 THR A C 1
ATOM 1595 O O . THR A 1 199 ? -32.736 6.524 50.735 1.00 88.50 199 THR A O 1
ATOM 1598 N N . ASN A 1 200 ? -31.275 7.450 49.312 1.00 90.38 200 ASN A N 1
ATOM 1599 C CA . ASN A 1 200 ? -30.611 8.261 50.326 1.00 90.38 200 ASN A CA 1
ATOM 1600 C C . ASN A 1 200 ? -31.539 9.375 50.841 1.00 90.38 200 ASN A C 1
ATOM 1602 O O . ASN A 1 200 ? -31.649 9.579 52.047 1.00 90.38 200 ASN A O 1
ATOM 1606 N N . GLU A 1 201 ? -32.284 10.027 49.945 1.00 91.94 201 GLU A N 1
ATOM 1607 C CA . GLU A 1 201 ? -33.299 11.023 50.306 1.00 91.94 201 GLU A CA 1
ATOM 1608 C C . GLU A 1 201 ? -34.444 10.416 51.136 1.00 91.94 201 GLU A C 1
ATOM 1610 O O . GLU A 1 201 ? -34.892 11.019 52.117 1.00 91.94 201 GLU A O 1
ATOM 1615 N N . GLU A 1 202 ? -34.897 9.205 50.797 1.00 89.00 202 GLU A N 1
ATOM 1616 C CA . GLU A 1 202 ? -35.887 8.473 51.594 1.00 89.00 202 GLU A CA 1
ATOM 1617 C C . GLU A 1 202 ? -35.363 8.125 52.993 1.00 89.00 202 GLU A C 1
ATOM 1619 O O . GLU A 1 202 ? -36.090 8.279 53.983 1.00 89.00 202 GLU A O 1
ATOM 1624 N N . LEU A 1 203 ? -34.101 7.696 53.093 1.00 88.00 203 LEU A N 1
ATOM 1625 C CA . LEU A 1 203 ? -33.453 7.405 54.369 1.00 88.00 203 LEU A CA 1
ATOM 1626 C C . LEU A 1 203 ? -33.330 8.666 55.233 1.00 88.00 203 LEU A C 1
ATOM 1628 O O . LEU A 1 203 ? -33.683 8.629 56.414 1.00 88.00 203 LEU A O 1
ATOM 1632 N N . ASP A 1 204 ? -32.893 9.786 54.659 1.00 87.81 204 ASP A N 1
ATOM 1633 C CA . ASP A 1 204 ? -32.793 11.070 55.358 1.00 87.81 204 ASP A CA 1
ATOM 1634 C C . ASP A 1 204 ? -34.161 11.532 55.877 1.00 87.81 204 ASP A C 1
ATOM 1636 O O . ASP A 1 204 ? -34.299 11.939 57.038 1.00 87.81 204 ASP A O 1
ATOM 1640 N N . LEU A 1 205 ? -35.209 11.406 55.056 1.00 89.44 205 LEU A N 1
ATOM 1641 C CA . LEU A 1 205 ? -36.579 11.718 55.461 1.00 89.44 205 LEU A CA 1
ATOM 1642 C C . LEU A 1 205 ? -37.061 10.804 56.597 1.00 89.44 205 LEU A C 1
ATOM 1644 O O . LEU A 1 205 ? -37.721 11.275 57.532 1.00 89.44 205 LEU A O 1
ATOM 1648 N N . PHE A 1 206 ? -36.740 9.510 56.535 1.00 85.62 206 PHE A N 1
ATOM 1649 C CA . PHE A 1 206 ? -37.047 8.558 57.598 1.00 85.62 206 PHE A CA 1
ATOM 1650 C C . PHE A 1 206 ? -36.344 8.937 58.907 1.00 85.62 206 PHE A C 1
ATOM 1652 O O . PHE A 1 206 ? -37.011 9.051 59.937 1.00 85.62 206 PHE A O 1
ATOM 1659 N N . LEU A 1 207 ? -35.033 9.200 58.870 1.00 85.31 207 LEU A N 1
ATOM 1660 C CA . LEU A 1 207 ? -34.249 9.606 60.040 1.00 85.31 207 LEU A CA 1
ATOM 1661 C C . LEU A 1 207 ? -34.773 10.913 60.649 1.00 85.31 207 LEU A C 1
ATOM 1663 O O . LEU A 1 207 ? -34.885 11.024 61.877 1.00 85.31 207 LEU A O 1
ATOM 1667 N N . TYR A 1 208 ? -35.149 11.882 59.809 1.00 87.88 208 TYR A N 1
ATOM 1668 C CA . TYR A 1 208 ? -35.752 13.139 60.249 1.00 87.88 208 TYR A CA 1
ATOM 1669 C C . TYR A 1 208 ? -37.079 12.908 60.990 1.00 87.88 208 TYR A C 1
ATOM 1671 O O . TYR A 1 208 ? -37.257 13.394 62.112 1.00 87.88 208 TYR A O 1
ATOM 1679 N N . ARG A 1 209 ? -37.998 12.127 60.403 1.00 85.75 209 ARG A N 1
ATOM 1680 C CA . ARG A 1 209 ? -39.298 11.801 61.020 1.00 85.75 209 ARG A CA 1
ATOM 1681 C C . ARG A 1 209 ? -39.134 11.003 62.311 1.00 85.75 209 ARG A C 1
ATOM 1683 O O . ARG A 1 209 ? -39.748 11.351 63.315 1.00 85.75 209 ARG A O 1
ATOM 1690 N N . ALA A 1 210 ? -38.261 9.996 62.311 1.00 84.69 210 ALA A N 1
ATOM 1691 C CA . ALA A 1 210 ? -37.968 9.188 63.490 1.00 84.69 210 ALA A CA 1
ATOM 1692 C C . ALA A 1 210 ? -37.450 10.051 64.651 1.00 84.69 210 ALA A C 1
ATOM 1694 O O . ALA A 1 210 ? -37.939 9.944 65.776 1.00 84.69 210 ALA A O 1
ATOM 1695 N N . SER A 1 211 ? -36.514 10.962 64.369 1.00 87.00 211 SER A N 1
ATOM 1696 C CA . SER A 1 211 ? -35.973 11.893 65.365 1.00 87.00 211 SER A CA 1
ATOM 1697 C C . SER A 1 211 ? -37.052 12.817 65.936 1.00 87.00 211 SER A C 1
ATOM 1699 O O . SER A 1 211 ? -37.105 13.035 67.148 1.00 87.00 211 SER A O 1
ATOM 1701 N N . HIS A 1 212 ? -37.938 13.347 65.087 1.00 86.56 212 HIS A N 1
ATOM 1702 C CA . HIS A 1 212 ? -39.048 14.197 65.516 1.00 86.56 212 HIS A CA 1
ATOM 1703 C C . HIS A 1 212 ? -40.035 13.444 66.422 1.00 86.56 212 HIS A C 1
ATOM 1705 O O . HIS A 1 212 ? -40.387 13.926 67.505 1.00 86.56 212 HIS A O 1
ATOM 1711 N N . ASP A 1 213 ? -40.436 12.241 66.014 1.00 86.88 213 ASP A N 1
ATOM 1712 C CA . ASP A 1 213 ? -41.413 11.429 66.739 1.00 86.88 213 ASP A CA 1
ATOM 1713 C C . ASP A 1 213 ? -40.888 10.961 68.100 1.00 86.88 213 ASP A C 1
ATOM 1715 O O . ASP A 1 213 ? -41.662 10.872 69.056 1.00 86.88 213 ASP A O 1
ATOM 1719 N N . LEU A 1 214 ? -39.576 10.728 68.221 1.00 88.44 214 LEU A N 1
ATOM 1720 C CA . LEU A 1 214 ? -38.913 10.430 69.493 1.00 88.44 214 LEU A CA 1
ATOM 1721 C C . LEU A 1 214 ? -38.777 11.668 70.392 1.00 88.44 214 LEU A C 1
ATOM 1723 O O . LEU A 1 214 ? -38.955 11.571 71.607 1.00 88.44 214 LEU A O 1
ATOM 1727 N N . LYS A 1 215 ? -38.503 12.845 69.819 1.00 89.00 215 LYS A N 1
ATOM 1728 C CA . LYS A 1 215 ? -38.275 14.082 70.583 1.00 89.00 215 LYS A CA 1
ATOM 1729 C C . LYS A 1 215 ? -39.494 14.502 71.407 1.00 89.00 215 LYS A C 1
ATOM 1731 O O . LYS A 1 215 ? -39.341 14.940 72.542 1.00 89.00 215 LYS A O 1
ATOM 1736 N N . GLY A 1 216 ? -40.703 14.351 70.865 1.00 89.75 216 GLY A N 1
ATOM 1737 C CA . GLY A 1 216 ? -41.951 14.731 71.539 1.00 89.75 216 GLY A CA 1
ATOM 1738 C C . GLY A 1 216 ? -42.177 14.066 72.911 1.00 89.75 216 GLY A C 1
ATOM 1739 O O . GLY A 1 216 ? -42.409 14.779 73.889 1.00 89.75 216 GLY A O 1
ATOM 1740 N N . PRO A 1 217 ? -42.180 12.724 73.019 1.00 88.12 217 PRO A N 1
ATOM 1741 C CA . PRO A 1 217 ? -42.320 12.035 74.300 1.00 88.12 217 PRO A CA 1
ATOM 1742 C C . PRO A 1 217 ? -41.095 12.198 75.212 1.00 88.12 217 PRO A C 1
ATOM 1744 O O . PRO A 1 217 ? -41.288 12.291 76.421 1.00 88.12 217 PRO A O 1
ATOM 1747 N N . ILE A 1 218 ? -39.870 12.296 74.675 1.00 90.19 218 ILE A N 1
ATOM 1748 C CA . ILE A 1 218 ? -38.667 12.567 75.489 1.00 90.19 218 ILE A CA 1
ATOM 1749 C C . ILE A 1 218 ? -38.778 13.935 76.170 1.00 90.19 218 ILE A C 1
ATOM 1751 O O . ILE A 1 218 ? -38.684 14.007 77.390 1.00 90.19 218 ILE A O 1
ATOM 1755 N N . ALA A 1 219 ? -39.094 14.994 75.421 1.00 89.94 219 ALA A N 1
ATOM 1756 C CA . ALA A 1 219 ? -39.256 16.338 75.978 1.00 89.94 219 ALA A CA 1
ATOM 1757 C C . ALA A 1 219 ? -40.382 16.408 77.027 1.00 89.94 219 ALA A C 1
ATOM 1759 O O . ALA A 1 219 ? -40.267 17.114 78.027 1.00 89.94 219 ALA A O 1
ATOM 1760 N N . ARG A 1 220 ? -41.471 15.648 76.832 1.00 90.50 220 ARG A N 1
ATOM 1761 C CA . ARG A 1 220 ? -42.550 15.522 77.827 1.00 90.50 220 ARG A CA 1
ATOM 1762 C C . ARG A 1 220 ? -42.073 14.839 79.109 1.00 90.50 220 ARG A C 1
ATOM 1764 O O . ARG A 1 220 ? -42.403 15.314 80.190 1.00 90.50 220 ARG A O 1
ATOM 1771 N N . LEU A 1 221 ? -41.298 13.759 79.004 1.00 90.19 221 LEU A N 1
ATOM 1772 C CA . LEU A 1 221 ? -40.716 13.075 80.164 1.00 90.19 221 LEU A CA 1
ATOM 1773 C C . LEU A 1 221 ? -39.719 13.967 80.909 1.00 90.19 221 LEU A C 1
ATOM 1775 O O . LEU A 1 221 ? -39.773 14.037 82.134 1.00 90.19 221 LEU A O 1
ATOM 1779 N N . GLU A 1 222 ? -38.857 14.681 80.184 1.00 88.94 222 GLU A N 1
ATOM 1780 C CA . GLU A 1 222 ? -37.923 15.654 80.758 1.00 88.94 222 GLU A CA 1
ATOM 1781 C C . GLU A 1 222 ? -38.665 16.784 81.486 1.00 88.94 222 GLU A C 1
ATOM 1783 O O . GLU A 1 222 ? -38.301 17.129 82.607 1.00 88.94 222 GLU A O 1
ATOM 1788 N N . GLY A 1 223 ? -39.744 17.314 80.901 1.00 90.00 223 GLY A N 1
ATOM 1789 C CA . GLY A 1 223 ? -40.578 18.342 81.528 1.00 90.00 223 GLY A CA 1
ATOM 1790 C C . GLY A 1 223 ? -41.287 17.858 82.796 1.00 90.00 223 GLY A C 1
ATOM 1791 O O . GLY A 1 223 ? -41.263 18.554 83.809 1.00 90.00 223 GLY A O 1
ATOM 1792 N N . LEU A 1 224 ? -41.869 16.653 82.775 1.00 88.31 224 LEU A N 1
ATOM 1793 C CA . LEU A 1 224 ? -42.488 16.038 83.958 1.00 88.31 224 LEU A CA 1
ATOM 1794 C C . LEU A 1 224 ? -41.460 15.786 85.070 1.00 88.31 224 LEU A C 1
ATOM 1796 O O . LEU A 1 224 ? -41.747 16.036 86.240 1.00 88.31 224 LEU A O 1
ATOM 1800 N N . LEU A 1 225 ? -40.257 15.324 84.711 1.00 87.62 225 LEU A N 1
ATOM 1801 C CA . LEU A 1 225 ? -39.161 15.125 85.658 1.00 87.62 225 LEU A CA 1
ATOM 1802 C C . LEU A 1 225 ? -38.695 16.457 86.256 1.00 87.62 225 LEU A C 1
ATOM 1804 O O . LEU A 1 225 ? -38.464 16.536 87.458 1.00 87.62 225 LEU A O 1
ATOM 1808 N N . HIS A 1 226 ? -38.587 17.502 85.435 1.00 89.75 226 HIS A N 1
ATOM 1809 C CA . HIS A 1 226 ? -38.213 18.835 85.893 1.00 89.75 226 HIS A CA 1
ATOM 1810 C C . HIS A 1 226 ? -39.258 19.422 86.852 1.00 89.75 226 HIS A C 1
ATOM 1812 O O . HIS A 1 226 ? -38.882 19.901 87.916 1.00 89.75 226 HIS A O 1
ATOM 1818 N N . LEU A 1 227 ? -40.555 19.319 86.532 1.00 86.94 227 LEU A N 1
ATOM 1819 C CA . LEU A 1 227 ? -41.650 19.750 87.414 1.00 86.94 227 LEU A CA 1
ATOM 1820 C C . LEU A 1 227 ? -41.603 19.041 88.773 1.00 86.94 227 LEU A C 1
ATOM 1822 O O . LEU A 1 227 ? -41.682 19.695 89.808 1.00 86.94 227 LEU A O 1
ATOM 1826 N N . ALA A 1 228 ? -41.381 17.725 88.771 1.00 84.25 228 ALA A N 1
ATOM 1827 C CA . ALA A 1 228 ? -41.233 16.944 89.996 1.00 84.25 228 ALA A CA 1
ATOM 1828 C C . ALA A 1 228 ? -39.983 17.310 90.825 1.00 84.25 228 ALA A C 1
ATOM 1830 O O . ALA A 1 228 ? -39.935 17.004 92.012 1.00 84.25 228 ALA A O 1
ATOM 1831 N N . GLN A 1 229 ? -38.958 17.922 90.217 1.00 85.25 229 GLN A N 1
ATOM 1832 C CA . GLN A 1 229 ? -37.737 18.354 90.910 1.00 85.25 229 GLN A CA 1
ATOM 1833 C C . GLN A 1 229 ? -37.839 19.762 91.507 1.00 85.25 229 GLN A C 1
ATOM 1835 O O . GLN A 1 229 ? -37.174 20.040 92.504 1.00 85.25 229 GLN A O 1
ATOM 1840 N N . ILE A 1 230 ? -38.601 20.660 90.877 1.00 88.38 230 ILE A N 1
ATOM 1841 C CA . ILE A 1 230 ? -38.679 22.074 91.278 1.00 88.38 230 ILE A CA 1
ATOM 1842 C C . ILE A 1 230 ? -39.839 22.374 92.232 1.00 88.38 230 ILE A C 1
ATOM 1844 O O . ILE A 1 230 ? -39.785 23.391 92.923 1.00 88.38 230 ILE A O 1
ATOM 1848 N N . ASP A 1 231 ? -40.870 21.527 92.274 1.00 81.00 231 ASP A N 1
ATOM 1849 C CA . ASP A 1 231 ? -42.022 21.719 93.154 1.00 81.00 231 ASP A CA 1
ATOM 1850 C C . ASP A 1 231 ? -41.813 21.012 94.512 1.00 81.00 231 ASP A C 1
ATOM 1852 O O . ASP A 1 231 ? -41.564 19.804 94.545 1.00 81.00 231 ASP A O 1
ATOM 1856 N N . PRO A 1 232 ? -41.879 21.736 95.645 1.00 74.19 232 PRO A N 1
ATOM 1857 C CA . PRO A 1 232 ? -41.703 21.162 96.975 1.00 74.19 232 PRO A CA 1
ATOM 1858 C C . PRO A 1 232 ? -42.931 20.397 97.505 1.00 74.19 232 PRO A C 1
ATOM 1860 O O . PRO A 1 232 ? -42.846 19.870 98.617 1.00 74.19 232 PRO A O 1
ATOM 1863 N N . ASP A 1 233 ? -44.058 20.350 96.781 1.00 84.94 233 ASP A N 1
ATOM 1864 C CA . ASP A 1 233 ? -45.273 19.650 97.213 1.00 84.94 233 ASP A CA 1
ATOM 1865 C C . ASP A 1 233 ? -45.116 18.110 97.184 1.00 84.94 233 ASP A C 1
ATOM 1867 O O . ASP A 1 233 ? -45.001 17.506 96.110 1.00 84.94 233 ASP A O 1
ATOM 1871 N N . PRO A 1 234 ? -45.191 17.419 98.342 1.00 75.81 234 PRO A N 1
ATOM 1872 C CA . PRO A 1 234 ? -45.153 15.958 98.403 1.00 75.81 234 PRO A CA 1
ATOM 1873 C C . PRO A 1 234 ? -46.328 15.272 97.682 1.00 75.81 234 PRO A C 1
ATOM 1875 O O . PRO A 1 234 ? -46.238 14.081 97.375 1.00 75.81 234 PRO A O 1
ATOM 1878 N N . GLY A 1 235 ? -47.434 15.989 97.439 1.00 80.62 235 GLY A N 1
ATOM 1879 C CA . GLY A 1 235 ? -48.626 15.488 96.751 1.00 80.62 235 GLY A CA 1
ATOM 1880 C C . GLY A 1 235 ? -48.520 15.460 95.223 1.00 80.62 235 GLY A C 1
ATOM 1881 O O . GLY A 1 235 ? -49.231 14.681 94.584 1.00 80.62 235 GLY A O 1
ATOM 1882 N N . LEU A 1 236 ? -47.597 16.229 94.637 1.00 81.44 236 LEU A N 1
ATOM 1883 C CA . LEU A 1 236 ? -47.481 16.384 93.185 1.00 81.44 236 LEU A CA 1
ATOM 1884 C C . LEU A 1 236 ? -46.898 15.140 92.496 1.00 81.44 236 LEU A C 1
ATOM 1886 O O . LEU A 1 236 ? -47.320 14.765 91.403 1.00 81.44 236 LEU A O 1
ATOM 1890 N N . LEU A 1 237 ? -45.937 14.454 93.120 1.00 81.06 237 LEU A N 1
ATOM 1891 C CA . LEU A 1 237 ? -45.298 13.276 92.519 1.00 81.06 237 LEU A CA 1
ATOM 1892 C C . LEU A 1 237 ? -46.292 12.111 92.281 1.00 81.06 237 LEU A C 1
ATOM 1894 O O . LEU A 1 237 ? -46.286 11.556 91.177 1.00 81.06 237 LEU A O 1
ATOM 1898 N N . PRO A 1 238 ? -47.179 11.754 93.238 1.00 84.12 238 PRO A N 1
ATOM 1899 C CA . PRO A 1 238 ? -48.289 10.830 92.991 1.00 84.12 238 PRO A CA 1
ATOM 1900 C C . PRO A 1 238 ? -49.233 11.249 91.854 1.00 84.12 238 PRO A C 1
ATOM 1902 O O . PRO A 1 238 ? -49.776 10.377 91.179 1.00 84.12 238 PRO A O 1
ATOM 1905 N N . GLU A 1 239 ? -49.418 12.552 91.619 1.00 84.88 239 GLU A N 1
ATOM 1906 C CA . GLU A 1 239 ? -50.271 13.087 90.546 1.00 84.88 239 GLU A CA 1
ATOM 1907 C C . GLU A 1 239 ? -49.584 13.055 89.166 1.00 84.88 239 GLU A C 1
ATOM 1909 O O . GLU A 1 239 ? -50.222 12.771 88.150 1.00 84.88 239 GLU A O 1
ATOM 1914 N N . LEU A 1 240 ? -48.267 13.282 89.115 1.00 82.62 240 LEU A N 1
ATOM 1915 C CA . LEU A 1 240 ? -47.479 13.268 87.877 1.00 82.62 240 LEU A CA 1
ATOM 1916 C C . LEU A 1 240 ? -47.113 11.852 87.408 1.00 82.62 240 LEU A C 1
ATOM 1918 O O . LEU A 1 240 ? -47.037 11.611 86.202 1.00 82.62 240 LEU A O 1
ATOM 1922 N N . LEU A 1 241 ? -46.905 10.903 88.329 1.00 83.50 241 LEU A N 1
ATOM 1923 C CA . LEU A 1 241 ? -46.524 9.511 88.033 1.00 83.50 241 LEU A CA 1
ATOM 1924 C C . LEU A 1 241 ? -47.408 8.831 86.962 1.00 83.50 241 LEU A C 1
ATOM 1926 O O . LEU A 1 241 ? -46.855 8.253 86.019 1.00 83.50 241 LEU A O 1
ATOM 1930 N N . PRO A 1 242 ? -48.753 8.932 87.014 1.00 88.31 242 PRO A N 1
ATOM 1931 C CA . PRO A 1 242 ? -49.636 8.404 85.973 1.00 88.31 242 PRO A CA 1
ATOM 1932 C C . PRO A 1 242 ? -49.358 8.950 84.564 1.00 88.31 242 PRO A C 1
ATOM 1934 O O . PRO A 1 242 ? -49.617 8.254 83.581 1.00 88.31 242 PRO A O 1
ATOM 1937 N N . GLN A 1 243 ? -48.795 10.159 84.440 1.00 86.06 243 GLN A N 1
ATOM 1938 C CA . GLN A 1 243 ? -48.489 10.794 83.153 1.00 86.06 243 GLN A CA 1
ATOM 1939 C C . GLN A 1 243 ? -47.179 10.299 82.515 1.00 86.06 243 GLN A C 1
ATOM 1941 O O . GLN A 1 243 ? -46.999 10.433 81.302 1.00 86.06 243 GLN A O 1
ATOM 1946 N N . PHE A 1 244 ? -46.286 9.644 83.263 1.00 85.00 244 PHE A N 1
ATOM 1947 C CA . PHE A 1 244 ? -45.085 9.010 82.693 1.00 85.00 244 PHE A CA 1
ATOM 1948 C C . PHE A 1 244 ? -45.439 7.784 81.845 1.00 85.00 244 PHE A C 1
ATOM 1950 O O . PHE A 1 244 ? -44.909 7.598 80.745 1.00 85.00 244 PHE A O 1
ATOM 1957 N N . ALA A 1 245 ? -46.381 6.969 82.324 1.00 83.94 245 ALA A N 1
ATOM 1958 C CA . ALA A 1 245 ? -46.779 5.716 81.692 1.00 83.94 245 ALA A CA 1
ATOM 1959 C C . ALA A 1 245 ? -47.209 5.854 80.210 1.00 83.94 245 ALA A C 1
ATOM 1961 O O . ALA A 1 245 ? -46.701 5.093 79.382 1.00 83.94 245 ALA A O 1
ATOM 1962 N N . PRO A 1 246 ? -48.081 6.803 79.803 1.00 84.88 246 PRO A N 1
ATOM 1963 C CA . PRO A 1 246 ? -48.441 6.972 78.394 1.00 84.88 246 PRO A CA 1
ATOM 1964 C C . PRO A 1 246 ? -47.270 7.439 77.512 1.00 84.88 246 PRO A C 1
ATOM 1966 O O . PRO A 1 246 ? -47.199 7.026 76.355 1.00 84.88 246 PRO A O 1
ATOM 1969 N N . ASN A 1 247 ? -46.328 8.233 78.037 1.00 86.62 247 ASN A N 1
ATOM 1970 C CA . ASN A 1 247 ? -45.145 8.685 77.293 1.00 86.62 247 ASN A CA 1
ATOM 1971 C C . ASN A 1 247 ? -44.136 7.544 77.068 1.00 86.62 247 ASN A C 1
ATOM 1973 O O . ASN A 1 247 ? -43.653 7.358 75.952 1.00 86.62 247 ASN A O 1
ATOM 1977 N N . VAL A 1 248 ? -43.888 6.717 78.090 1.00 86.81 248 VAL A N 1
ATOM 1978 C CA . VAL A 1 248 ? -43.047 5.510 77.971 1.00 86.81 248 VAL A CA 1
ATOM 1979 C C . VAL A 1 248 ? -43.686 4.484 77.031 1.00 86.81 248 VAL A C 1
ATOM 1981 O O . VAL A 1 248 ? -43.004 3.909 76.184 1.00 86.81 248 VAL A O 1
ATOM 1984 N N . ARG A 1 249 ? -45.012 4.293 77.101 1.00 85.50 249 ARG A N 1
ATOM 1985 C CA . ARG A 1 249 ? -45.745 3.463 76.127 1.00 85.50 249 ARG A CA 1
ATOM 1986 C C . ARG A 1 249 ? -45.657 4.024 74.708 1.00 85.50 249 ARG A C 1
ATOM 1988 O O . ARG A 1 249 ? -45.597 3.257 73.753 1.00 85.50 249 ARG A O 1
ATOM 1995 N N . GLN A 1 250 ? -45.653 5.347 74.536 1.00 85.25 250 GLN A N 1
ATOM 1996 C CA . GLN A 1 250 ? -45.457 5.963 73.223 1.00 85.25 250 GLN A CA 1
ATOM 1997 C C . GLN A 1 250 ? -44.055 5.678 72.664 1.00 85.25 250 GLN A C 1
ATOM 1999 O O . GLN A 1 250 ? -43.961 5.308 71.498 1.00 85.25 250 GLN A O 1
ATOM 2004 N N . LEU A 1 251 ? -43.000 5.776 73.479 1.00 87.50 251 LEU A N 1
ATOM 2005 C CA . LEU A 1 251 ? -41.635 5.429 73.067 1.00 87.50 251 LEU A CA 1
ATOM 2006 C C . LEU A 1 251 ? -41.489 3.949 72.694 1.00 87.50 251 LEU A C 1
ATOM 2008 O O . LEU A 1 251 ? -40.946 3.654 71.634 1.00 87.50 251 LEU A O 1
ATOM 2012 N N . HIS A 1 252 ? -42.039 3.029 73.495 1.00 83.88 252 HIS A N 1
ATOM 2013 C CA . HIS A 1 252 ? -42.048 1.601 73.151 1.00 83.88 252 HIS A CA 1
ATOM 2014 C C . HIS A 1 252 ? -42.773 1.331 71.828 1.00 83.88 252 HIS A C 1
ATOM 2016 O O . HIS A 1 252 ? -42.250 0.622 70.977 1.00 83.88 252 HIS A O 1
ATOM 2022 N N . ARG A 1 253 ? -43.935 1.961 71.596 1.00 83.44 253 ARG A N 1
ATOM 2023 C CA . ARG A 1 253 ? -44.651 1.827 70.316 1.00 83.44 253 ARG A CA 1
ATOM 2024 C C . ARG A 1 253 ? -43.850 2.351 69.122 1.00 83.44 253 ARG A C 1
ATOM 2026 O O . ARG A 1 253 ? -44.011 1.823 68.028 1.00 83.44 253 ARG A O 1
ATOM 2033 N N . LEU A 1 254 ? -43.037 3.394 69.296 1.00 84.12 254 LEU A N 1
ATOM 2034 C CA . LEU A 1 254 ? -42.155 3.897 68.236 1.00 84.12 254 LEU A CA 1
ATOM 2035 C C . LEU A 1 254 ? -40.985 2.940 67.980 1.00 84.12 254 LEU A C 1
ATOM 2037 O O . LEU A 1 254 ? -40.688 2.650 66.826 1.00 84.12 254 LEU A O 1
ATOM 2041 N N . LEU A 1 255 ? -40.378 2.399 69.038 1.00 84.31 255 LEU A N 1
ATOM 2042 C CA . LEU A 1 255 ? -39.294 1.422 68.932 1.00 84.31 255 LEU A CA 1
ATOM 2043 C C . LEU A 1 255 ? -39.744 0.141 68.216 1.00 84.31 255 LEU A C 1
ATOM 2045 O O . LEU A 1 255 ? -39.074 -0.304 67.287 1.00 84.31 255 LEU A O 1
ATOM 2049 N N . ASP A 1 256 ? -40.909 -0.393 68.585 1.00 82.06 256 ASP A N 1
ATOM 2050 C CA . ASP A 1 256 ? -41.512 -1.558 67.929 1.00 82.06 256 ASP A CA 1
ATOM 2051 C C . ASP A 1 256 ? -41.707 -1.326 66.424 1.00 82.06 256 ASP A C 1
ATOM 2053 O O . ASP A 1 256 ? -41.410 -2.199 65.611 1.00 82.06 256 ASP A O 1
ATOM 2057 N N . LYS A 1 257 ? -42.172 -0.129 66.036 1.00 81.00 257 LYS A N 1
ATOM 2058 C CA . LYS A 1 257 ? -42.342 0.238 64.622 1.00 81.00 257 LYS A CA 1
ATOM 2059 C C . LYS A 1 257 ? -41.010 0.269 63.871 1.00 81.00 257 LYS A C 1
ATOM 2061 O O . LYS A 1 257 ? -40.962 -0.154 62.721 1.00 81.00 257 LYS A O 1
ATOM 2066 N N . PHE A 1 258 ? -39.933 0.751 64.491 1.00 82.94 258 PHE A N 1
ATOM 2067 C CA . PHE A 1 258 ? -38.615 0.775 63.850 1.00 82.94 258 PHE A CA 1
ATOM 2068 C C . PHE A 1 258 ? -38.016 -0.621 63.691 1.00 82.94 258 PHE A C 1
ATOM 2070 O O . PHE A 1 258 ? -37.479 -0.924 62.627 1.00 82.94 258 PHE A O 1
ATOM 2077 N N . LEU A 1 259 ? -38.151 -1.480 64.704 1.00 81.06 259 LEU A N 1
ATOM 2078 C CA . LEU A 1 259 ? -37.716 -2.877 64.623 1.00 81.06 259 LEU A CA 1
ATOM 2079 C C . LEU A 1 259 ? -38.450 -3.620 63.504 1.00 81.06 259 LEU A C 1
ATOM 2081 O O . LEU A 1 259 ? -37.820 -4.293 62.696 1.00 81.06 259 LEU A O 1
ATOM 2085 N N . MET A 1 260 ? -39.758 -3.404 63.390 1.00 79.00 260 MET A N 1
ATOM 2086 C CA . MET A 1 260 ? -40.569 -3.967 62.316 1.00 79.00 260 MET A CA 1
ATOM 2087 C C . MET A 1 260 ? -40.095 -3.520 60.920 1.00 79.00 260 MET A C 1
ATOM 2089 O O . MET A 1 260 ? -39.989 -4.342 60.014 1.00 79.00 260 MET A O 1
ATOM 2093 N N . ILE A 1 261 ? -39.772 -2.235 60.733 1.00 79.75 261 ILE A N 1
ATOM 2094 C CA . ILE A 1 261 ? -39.230 -1.722 59.460 1.00 79.75 261 ILE A CA 1
ATOM 2095 C C . ILE A 1 261 ? -37.860 -2.346 59.151 1.00 79.75 261 ILE A C 1
ATOM 2097 O O . ILE A 1 261 ? -37.600 -2.720 58.009 1.00 79.75 261 ILE A O 1
ATOM 2101 N N . PHE A 1 262 ? -36.994 -2.493 60.156 1.00 78.62 262 PHE A N 1
ATOM 2102 C CA . PHE A 1 262 ? -35.686 -3.135 60.001 1.00 78.62 262 PHE A CA 1
ATOM 2103 C C . PHE A 1 262 ? -35.809 -4.609 59.590 1.00 78.62 262 PHE A C 1
ATOM 2105 O O . PHE A 1 262 ? -35.089 -5.063 58.702 1.00 78.62 262 PHE A O 1
ATOM 2112 N N . GLU A 1 263 ? -36.745 -5.348 60.189 1.00 77.00 263 GLU A N 1
ATOM 2113 C CA . GLU A 1 263 ? -37.014 -6.739 59.817 1.00 77.00 263 GLU A CA 1
ATOM 2114 C C . GLU A 1 263 ? -37.578 -6.862 58.393 1.00 77.00 263 GLU A C 1
ATOM 2116 O O . GLU A 1 263 ? -37.167 -7.755 57.655 1.00 77.00 263 GLU A O 1
ATOM 2121 N N . ILE A 1 264 ? -38.450 -5.940 57.964 1.00 79.50 264 ILE A N 1
ATOM 2122 C CA . ILE A 1 264 ? -38.976 -5.906 56.586 1.00 79.50 264 ILE A CA 1
ATOM 2123 C C . ILE A 1 264 ? -37.859 -5.646 55.559 1.00 79.50 264 ILE A C 1
ATOM 2125 O O . ILE A 1 264 ? -37.852 -6.247 54.479 1.00 79.50 264 ILE A O 1
ATOM 2129 N N . ASN A 1 265 ? -36.911 -4.770 55.901 1.00 74.69 265 ASN A N 1
ATOM 2130 C CA . ASN A 1 265 ? -35.841 -4.316 55.009 1.00 74.69 265 ASN A CA 1
ATOM 2131 C C . ASN A 1 265 ? -34.576 -5.192 55.033 1.00 74.69 265 ASN A C 1
ATOM 2133 O O . ASN A 1 265 ? -33.584 -4.842 54.396 1.00 74.69 265 ASN A O 1
ATOM 2137 N N . ARG A 1 266 ? -34.576 -6.336 55.728 1.00 77.06 266 ARG A N 1
ATOM 2138 C CA . ARG A 1 266 ? -33.427 -7.257 55.731 1.00 77.06 266 ARG A CA 1
ATOM 2139 C C . ARG A 1 266 ? -33.186 -7.872 54.344 1.00 77.06 266 ARG A C 1
ATOM 2141 O O . ARG A 1 266 ? -34.096 -8.445 53.739 1.00 77.06 266 ARG A O 1
ATOM 2148 N N . GLU A 1 267 ? -31.937 -7.799 53.878 1.00 65.25 267 GLU A N 1
ATOM 2149 C CA . GLU A 1 267 ? -31.498 -8.394 52.603 1.00 65.25 267 GLU A CA 1
ATOM 2150 C C . GLU A 1 267 ? -31.314 -9.921 52.700 1.00 65.25 267 GLU A C 1
ATOM 2152 O O . GLU A 1 267 ? -31.694 -10.649 51.782 1.00 65.25 267 GLU A O 1
ATOM 2157 N N . ASP A 1 268 ? -30.825 -10.425 53.838 1.00 70.94 268 ASP A N 1
ATOM 2158 C CA . ASP A 1 268 ? -30.651 -11.860 54.091 1.00 70.94 268 ASP A CA 1
ATOM 2159 C C . ASP A 1 268 ? -31.982 -12.524 54.476 1.00 70.94 268 ASP A C 1
ATOM 2161 O O . ASP A 1 268 ? -32.325 -12.652 55.663 1.00 70.94 268 ASP A O 1
ATOM 2165 N N . ARG A 1 269 ? -32.732 -12.929 53.445 1.00 78.25 269 ARG A N 1
ATOM 2166 C CA . ARG A 1 269 ? -34.009 -13.648 53.554 1.00 78.25 269 ARG A CA 1
ATOM 2167 C C . ARG A 1 269 ? -33.810 -15.156 53.540 1.00 78.25 269 ARG A C 1
ATOM 2169 O O . ARG A 1 269 ? -33.103 -15.698 52.688 1.00 78.25 269 ARG A O 1
ATOM 2176 N N . THR A 1 270 ? -34.492 -15.848 54.443 1.00 77.94 270 THR A N 1
ATOM 2177 C CA . THR A 1 270 ? -34.493 -17.313 54.501 1.00 77.94 270 THR A CA 1
ATOM 2178 C C . THR A 1 270 ? -35.800 -17.831 53.926 1.00 77.94 270 THR A C 1
ATOM 2180 O O . THR A 1 270 ? -36.849 -17.741 54.561 1.00 77.94 270 THR A O 1
ATOM 2183 N N . TRP A 1 271 ? -35.735 -18.374 52.712 1.00 83.69 271 TRP A N 1
ATOM 2184 C CA . TRP A 1 271 ? -36.887 -18.979 52.053 1.00 83.69 271 TRP A CA 1
ATOM 2185 C C . TRP A 1 271 ? -37.115 -20.391 52.585 1.00 83.69 271 TRP A C 1
ATOM 2187 O O . TRP A 1 271 ? -36.295 -21.281 52.358 1.00 83.69 271 TRP A O 1
ATOM 2197 N N . GLU A 1 272 ? -38.246 -20.612 53.248 1.00 87.88 272 GLU A N 1
ATOM 2198 C CA . GLU A 1 272 ? -38.659 -21.933 53.723 1.00 87.88 272 GLU A CA 1
ATOM 2199 C C . GLU A 1 272 ? -40.048 -22.311 53.196 1.00 87.88 272 GLU A C 1
ATOM 2201 O O . GLU A 1 272 ? -40.819 -21.466 52.737 1.00 87.88 272 GLU A O 1
ATOM 2206 N N . MET A 1 273 ? -40.352 -23.612 53.203 1.00 88.56 273 MET A N 1
ATOM 2207 C CA . MET A 1 273 ? -41.696 -24.108 52.905 1.00 88.56 273 MET A CA 1
ATOM 2208 C C . MET A 1 273 ? -42.592 -23.899 54.118 1.00 88.56 273 MET A C 1
ATOM 2210 O O . MET A 1 273 ? -42.391 -24.531 55.153 1.00 88.56 273 MET A O 1
ATOM 2214 N N . ILE A 1 274 ? -43.601 -23.042 53.973 1.00 87.56 274 ILE A N 1
ATOM 2215 C CA . ILE A 1 274 ? -44.495 -22.646 55.057 1.00 87.56 274 ILE A CA 1
ATOM 2216 C C . ILE A 1 274 ? -45.882 -23.224 54.811 1.00 87.56 274 ILE A C 1
ATOM 2218 O O . ILE A 1 274 ? -46.480 -23.044 53.751 1.00 87.56 274 ILE A O 1
ATOM 2222 N N . SER A 1 275 ? -46.405 -23.913 55.821 1.00 87.69 275 SER A N 1
ATOM 2223 C CA . SER A 1 275 ? -47.788 -24.379 55.870 1.00 87.69 275 SER A CA 1
ATOM 2224 C C . SER A 1 275 ? -48.653 -23.299 56.520 1.00 87.69 275 SER A C 1
ATOM 2226 O O . SER A 1 275 ? -48.458 -22.962 57.691 1.00 87.69 275 SER A O 1
ATOM 2228 N N . LEU A 1 276 ? -49.614 -22.741 55.772 1.00 82.88 276 LEU A N 1
ATOM 2229 C CA . LEU A 1 276 ? -50.503 -21.704 56.307 1.00 82.88 276 LEU A CA 1
ATOM 2230 C C . LEU A 1 276 ? -51.307 -22.188 57.530 1.00 82.88 276 LEU A C 1
ATOM 2232 O O . LEU A 1 276 ? -51.394 -21.426 58.489 1.00 82.88 276 LEU A O 1
ATOM 2236 N N . PRO A 1 277 ? -51.839 -23.430 57.571 1.00 85.44 277 PRO A N 1
ATOM 2237 C CA . PRO A 1 277 ? -52.546 -23.924 58.752 1.00 85.44 277 PRO A CA 1
ATOM 2238 C C . PRO A 1 277 ? -51.706 -23.928 60.035 1.00 85.44 277 PRO A C 1
ATOM 2240 O O . PRO A 1 277 ? -52.214 -23.547 61.087 1.00 85.44 277 PRO A O 1
ATOM 2243 N N . SER A 1 278 ? -50.430 -24.331 59.969 1.00 83.38 278 SER A N 1
ATOM 2244 C CA . SER A 1 278 ? -49.564 -24.334 61.158 1.00 83.38 278 SER A CA 1
ATOM 2245 C C . SER A 1 278 ? -49.197 -22.917 61.579 1.00 83.38 278 SER A C 1
ATOM 2247 O O . SER A 1 278 ? -49.258 -22.597 62.763 1.00 83.38 278 SER A O 1
ATOM 2249 N N . LEU A 1 279 ? -48.891 -22.052 60.606 1.00 82.38 279 LEU A N 1
ATOM 2250 C CA . LEU A 1 279 ? -48.596 -20.652 60.875 1.00 82.38 279 LEU A CA 1
ATOM 2251 C C . LEU A 1 279 ? -49.800 -19.944 61.509 1.00 82.38 279 LEU A C 1
ATOM 2253 O O . LEU A 1 279 ? -49.621 -19.246 62.497 1.00 82.38 279 LEU A O 1
ATOM 2257 N N . TRP A 1 280 ? -51.015 -20.176 60.997 1.00 81.56 280 TRP A N 1
ATOM 2258 C CA . TRP A 1 280 ? -52.271 -19.648 61.545 1.00 81.56 280 TRP A CA 1
ATOM 2259 C C . TRP A 1 280 ? -52.495 -20.071 62.999 1.00 81.56 280 TRP A C 1
ATOM 2261 O O . TRP A 1 280 ? -52.943 -19.281 63.826 1.00 81.56 280 TRP A O 1
ATOM 2271 N N . GLN A 1 281 ? -52.161 -21.314 63.336 1.00 80.25 281 GLN A N 1
ATOM 2272 C CA . GLN A 1 281 ? -52.334 -21.817 64.692 1.00 80.25 281 GLN A CA 1
ATOM 2273 C C . GLN A 1 281 ? -51.338 -21.189 65.676 1.00 80.25 281 GLN A C 1
ATOM 2275 O O . GLN A 1 281 ? -51.728 -20.817 66.781 1.00 80.25 281 GLN A O 1
ATOM 2280 N N . GLU A 1 282 ? -50.078 -21.004 65.273 1.00 79.50 282 GLU A N 1
ATOM 2281 C CA . GLU A 1 282 ? -49.094 -20.234 66.053 1.00 79.50 282 GLU A CA 1
ATOM 2282 C C . GLU A 1 282 ? -49.555 -18.786 66.266 1.00 79.50 282 GLU A C 1
ATOM 2284 O O . GLU A 1 282 ? -49.469 -18.242 67.368 1.00 79.50 282 GLU A O 1
ATOM 2289 N N . ALA A 1 283 ? -50.106 -18.198 65.210 1.00 77.00 283 ALA A N 1
ATOM 2290 C CA . ALA A 1 283 ? -50.702 -16.876 65.178 1.00 77.00 283 ALA A CA 1
ATOM 2291 C C . ALA A 1 283 ? -51.836 -16.702 66.206 1.00 77.00 283 ALA A C 1
ATOM 2293 O O . ALA A 1 283 ? -51.832 -15.739 66.976 1.00 77.00 283 ALA A O 1
ATOM 2294 N N . LEU A 1 284 ? -52.782 -17.643 66.254 1.00 76.38 284 LEU A N 1
ATOM 2295 C CA . LEU A 1 284 ? -53.874 -17.649 67.233 1.00 76.38 284 LEU A CA 1
ATOM 2296 C C . LEU A 1 284 ? -53.357 -17.787 68.670 1.00 76.38 284 LEU A C 1
ATOM 2298 O O . LEU A 1 284 ? -53.836 -17.100 69.566 1.00 76.38 284 LEU A O 1
ATOM 2302 N N . VAL A 1 285 ? -52.346 -18.635 68.893 1.00 78.50 285 VAL A N 1
ATOM 2303 C CA . VAL A 1 285 ? -51.733 -18.808 70.221 1.00 78.50 285 VAL A CA 1
ATOM 2304 C C . VAL A 1 285 ? -51.038 -17.527 70.686 1.00 78.50 285 VAL A C 1
ATOM 2306 O O . VAL A 1 285 ? -51.106 -17.190 71.867 1.00 78.50 285 VAL A O 1
ATOM 2309 N N . ALA A 1 286 ? -50.369 -16.808 69.783 1.00 72.88 286 ALA A N 1
ATOM 2310 C CA . ALA A 1 286 ? -49.760 -15.520 70.100 1.00 72.88 286 ALA A CA 1
ATOM 2311 C C . ALA A 1 286 ? -50.819 -14.457 70.437 1.00 72.88 286 ALA A C 1
ATOM 2313 O O . ALA A 1 286 ? -50.636 -13.696 71.385 1.00 72.88 286 ALA A O 1
ATOM 2314 N N . LEU A 1 287 ? -51.934 -14.449 69.704 1.00 71.44 287 LEU A N 1
ATOM 2315 C CA . LEU A 1 287 ? -53.044 -13.514 69.890 1.00 71.44 287 LEU A CA 1
ATOM 2316 C C . LEU A 1 287 ? -53.783 -13.754 71.219 1.00 71.44 287 LEU A C 1
ATOM 2318 O O . LEU A 1 287 ? -54.031 -12.812 71.960 1.00 71.44 287 LEU A O 1
ATOM 2322 N N . ALA A 1 288 ? -54.006 -15.017 71.591 1.00 69.69 288 ALA A N 1
ATOM 2323 C CA . ALA A 1 288 ? -54.617 -15.402 72.868 1.00 69.69 288 ALA A CA 1
ATOM 2324 C C . ALA A 1 288 ? -53.756 -15.067 74.105 1.00 69.69 288 ALA A C 1
ATOM 2326 O O . ALA A 1 288 ? -54.254 -15.037 75.227 1.00 69.69 288 ALA A O 1
ATOM 2327 N N . ARG A 1 289 ? -52.448 -14.836 73.925 1.00 67.19 289 ARG A N 1
ATOM 2328 C CA . ARG A 1 289 ? -51.539 -14.384 74.997 1.00 67.19 289 ARG A CA 1
ATOM 2329 C C . ARG A 1 289 ? -51.514 -12.867 75.154 1.00 67.19 289 ARG A C 1
ATOM 2331 O O . ARG A 1 289 ? -50.839 -12.366 76.054 1.00 67.19 289 ARG A O 1
ATOM 2338 N N . TRP A 1 290 ? -52.177 -12.137 74.264 1.00 65.62 290 TRP A N 1
ATOM 2339 C CA . TRP A 1 290 ? -52.208 -10.689 74.305 1.00 65.62 290 TRP A CA 1
ATOM 2340 C C . TRP A 1 290 ? -53.160 -10.220 75.408 1.00 65.62 290 TRP A C 1
ATOM 2342 O O . TRP A 1 290 ? -54.290 -10.679 75.518 1.00 65.62 290 TRP A O 1
ATOM 2352 N N . GLN A 1 291 ? -52.658 -9.341 76.273 1.00 55.81 291 GLN A N 1
ATOM 2353 C CA . GLN A 1 291 ? -53.231 -9.078 77.597 1.00 55.81 291 GLN A CA 1
ATOM 2354 C C . GLN A 1 291 ? -54.575 -8.327 77.563 1.00 55.81 291 GLN A C 1
ATOM 2356 O O . GLN A 1 291 ? -55.311 -8.383 78.543 1.00 55.81 291 GLN A O 1
ATOM 2361 N N . ASP A 1 292 ? -54.890 -7.691 76.431 1.00 57.31 292 ASP A N 1
ATOM 2362 C CA . ASP A 1 292 ? -56.129 -6.947 76.172 1.00 57.31 292 ASP A CA 1
ATOM 2363 C C . ASP A 1 292 ? -57.062 -7.684 75.181 1.00 57.31 292 ASP A C 1
ATOM 2365 O O . ASP A 1 292 ? -57.999 -7.094 74.646 1.00 57.31 292 ASP A O 1
ATOM 2369 N N . PHE A 1 293 ? -56.802 -8.965 74.885 1.00 59.50 293 PHE A N 1
ATOM 2370 C CA . PHE A 1 293 ? -57.649 -9.754 73.989 1.00 59.50 293 PHE A CA 1
ATOM 2371 C C . PHE A 1 293 ? -58.855 -10.337 74.740 1.00 59.50 293 PHE A C 1
ATOM 2373 O O . PHE A 1 293 ? -58.739 -11.337 75.449 1.00 59.50 293 PHE A O 1
ATOM 2380 N N . GLU A 1 294 ? -60.025 -9.724 74.564 1.00 61.16 294 GLU A N 1
ATOM 2381 C CA . GLU A 1 294 ? -61.309 -10.297 74.977 1.00 61.16 294 GLU A CA 1
ATOM 2382 C C . GLU A 1 294 ? -61.887 -11.134 73.822 1.00 61.16 294 GLU A C 1
ATOM 2384 O O . GLU A 1 294 ? -62.355 -10.586 72.823 1.00 61.16 294 GLU A O 1
ATOM 2389 N N . GLU A 1 295 ? -61.867 -12.469 73.952 1.00 55.22 295 GLU A N 1
ATOM 2390 C CA . GLU A 1 295 ? -62.402 -13.416 72.947 1.00 55.22 295 GLU A CA 1
ATOM 2391 C C . GLU A 1 295 ? -63.847 -13.098 72.522 1.00 55.22 295 GLU A C 1
ATOM 2393 O O . GLU A 1 295 ? -64.241 -13.387 71.395 1.00 55.22 295 GLU A O 1
ATOM 2398 N N . GLU A 1 296 ? -64.631 -12.473 73.403 1.00 56.62 296 GLU A N 1
ATOM 2399 C CA . GLU A 1 296 ? -66.043 -12.154 73.177 1.00 56.62 296 GLU A CA 1
ATOM 2400 C C . GLU A 1 296 ? -66.274 -11.037 72.139 1.00 56.62 296 GLU A C 1
ATOM 2402 O O . GLU A 1 296 ? -67.406 -10.854 71.692 1.00 56.62 296 GLU A O 1
ATOM 2407 N N . GLN A 1 297 ? -65.229 -10.310 71.717 1.00 58.19 297 GLN A N 1
ATOM 2408 C CA . GLN A 1 297 ? -65.355 -9.165 70.803 1.00 58.19 297 GLN A CA 1
ATOM 2409 C C . GLN A 1 297 ? -64.996 -9.468 69.335 1.00 58.19 297 GLN A C 1
ATOM 2411 O O . GLN A 1 297 ? -65.220 -8.618 68.472 1.00 58.19 297 GLN A O 1
ATOM 2416 N N . PHE A 1 298 ? -64.477 -10.661 69.012 1.00 63.94 298 PHE A N 1
ATOM 2417 C CA . PHE A 1 298 ? -63.967 -10.969 67.669 1.00 63.94 298 PHE A CA 1
ATOM 2418 C C . PHE A 1 298 ? -64.541 -12.271 67.090 1.00 63.94 298 PHE A C 1
ATOM 2420 O O . PHE A 1 298 ? -64.210 -13.367 67.535 1.00 63.94 298 PHE A O 1
ATOM 2427 N N . GLU A 1 299 ? -65.330 -12.175 66.014 1.00 66.00 299 GLU A N 1
ATOM 2428 C CA . GLU A 1 299 ? -65.687 -13.341 65.194 1.00 66.00 299 GLU A CA 1
ATOM 2429 C C . GLU A 1 299 ? -64.614 -13.585 64.118 1.00 66.00 299 GLU A C 1
ATOM 2431 O O . GLU A 1 299 ? -64.543 -12.896 63.097 1.00 66.00 299 GLU A O 1
ATOM 2436 N N . LEU A 1 300 ? -63.756 -14.583 64.340 1.00 70.88 300 LEU A N 1
ATOM 2437 C CA . LEU A 1 300 ? -62.726 -14.987 63.381 1.00 70.88 300 LEU A CA 1
ATOM 2438 C C . LEU A 1 300 ? -63.289 -16.007 62.379 1.00 70.88 300 LEU A C 1
ATOM 2440 O O . LEU A 1 300 ? -63.570 -17.151 62.730 1.00 70.88 300 LEU A O 1
ATOM 2444 N N . PHE A 1 301 ? -63.380 -15.621 61.103 1.00 72.62 301 PHE A N 1
ATOM 2445 C CA . PHE A 1 301 ? -63.749 -16.518 60.004 1.00 72.62 301 PHE A CA 1
ATOM 2446 C C . PHE A 1 301 ? -62.548 -16.792 59.099 1.00 72.62 301 PHE A C 1
ATOM 2448 O O . PHE A 1 301 ? -61.997 -15.875 58.492 1.00 72.62 301 PHE A O 1
ATOM 2455 N N . TRP A 1 302 ? -62.175 -18.062 58.933 1.00 76.25 302 TRP A N 1
ATOM 2456 C CA . TRP A 1 302 ? -61.170 -18.468 57.949 1.00 76.25 302 TRP A CA 1
ATOM 2457 C C . TRP A 1 302 ? -61.636 -19.682 57.146 1.00 76.25 302 TRP A C 1
ATOM 2459 O O . TRP A 1 302 ? -62.249 -20.617 57.662 1.00 76.25 302 TRP A O 1
ATOM 2469 N N . LYS A 1 303 ? -61.339 -19.672 55.846 1.00 76.81 303 LYS A N 1
ATOM 2470 C CA . LYS A 1 303 ? -61.615 -20.780 54.930 1.00 76.81 303 LYS A CA 1
ATOM 2471 C C . LYS A 1 303 ? -60.474 -20.884 53.929 1.00 76.81 303 LYS A C 1
ATOM 2473 O O . LYS A 1 303 ? -60.339 -20.033 53.058 1.00 76.81 303 LYS A O 1
ATOM 2478 N N . TRP A 1 304 ? -59.676 -21.940 54.032 1.00 77.88 304 TRP A N 1
ATOM 2479 C CA . TRP A 1 304 ? -58.631 -22.259 53.058 1.00 77.88 304 TRP A CA 1
ATOM 2480 C C . TRP A 1 304 ? -58.899 -23.611 52.395 1.00 77.88 304 TRP A C 1
ATOM 2482 O O . TRP A 1 304 ? -59.564 -24.481 52.960 1.00 77.88 304 TRP A O 1
ATOM 2492 N N . GLN A 1 305 ? -58.372 -23.797 51.187 1.00 74.75 305 GLN A N 1
ATOM 2493 C CA . GLN A 1 305 ? -58.369 -25.080 50.482 1.00 74.75 305 GLN A CA 1
ATOM 2494 C C . GLN A 1 305 ? -57.001 -25.749 50.685 1.00 74.75 305 GLN A C 1
ATOM 2496 O O . GLN A 1 305 ? -55.969 -25.100 50.549 1.00 74.75 305 GLN A O 1
ATOM 2501 N N . SER A 1 306 ? -56.995 -27.023 51.086 1.00 70.38 306 SER A N 1
ATOM 2502 C CA . SER A 1 306 ? -55.786 -27.756 51.494 1.00 70.38 306 SER A CA 1
ATOM 2503 C C . SER A 1 306 ? -55.162 -28.547 50.330 1.00 70.38 306 SER A C 1
ATOM 2505 O O . SER A 1 306 ? -55.924 -29.091 49.527 1.00 70.38 306 SER A O 1
ATOM 2507 N N . PRO A 1 307 ? -53.820 -28.698 50.268 1.00 68.75 307 PRO A N 1
ATOM 2508 C CA . PRO A 1 307 ? -52.820 -28.102 51.159 1.00 68.75 307 PRO A CA 1
ATOM 2509 C C . PRO A 1 307 ? -52.379 -26.711 50.683 1.00 68.75 307 PRO A C 1
ATOM 2511 O O . PRO A 1 307 ? -51.931 -26.544 49.551 1.00 68.75 307 PRO A O 1
ATOM 2514 N N . LEU A 1 308 ? -52.461 -25.717 51.574 1.00 83.00 308 LEU A N 1
ATOM 2515 C CA . LEU A 1 308 ? -51.975 -24.363 51.303 1.00 83.00 308 LEU A CA 1
ATOM 2516 C C . LEU A 1 308 ? -50.546 -24.208 51.845 1.00 83.00 308 LEU A C 1
ATOM 2518 O O . LEU A 1 308 ? -50.325 -23.685 52.940 1.00 83.00 308 LEU A O 1
ATOM 2522 N N . VAL A 1 309 ? -49.589 -24.743 51.088 1.00 86.19 309 VAL A N 1
ATOM 2523 C CA . VAL A 1 309 ? -48.153 -24.658 51.385 1.00 86.19 309 VAL A CA 1
ATOM 2524 C C . VAL A 1 309 ? -47.491 -23.801 50.318 1.00 86.19 309 VAL A C 1
ATOM 2526 O O . VAL A 1 309 ? -47.740 -23.994 49.129 1.00 86.19 309 VAL A O 1
ATOM 2529 N N . PHE A 1 310 ? -46.664 -22.851 50.736 1.00 87.69 310 PHE A N 1
ATOM 2530 C CA . PHE A 1 310 ? -45.973 -21.944 49.827 1.00 87.69 310 PHE A CA 1
ATOM 2531 C C . PHE A 1 310 ? -44.576 -21.609 50.345 1.00 87.69 310 PHE A C 1
ATOM 2533 O O . PHE A 1 310 ? -44.302 -21.679 51.542 1.00 87.69 310 PHE A O 1
ATOM 2540 N N . HIS A 1 311 ? -43.684 -21.252 49.424 1.00 88.94 311 HIS A N 1
ATOM 2541 C CA . HIS A 1 311 ? -42.353 -20.768 49.765 1.00 88.94 311 HIS A CA 1
ATOM 2542 C C . HIS A 1 311 ? -42.426 -19.286 50.124 1.00 88.94 311 HIS A C 1
ATOM 2544 O O . HIS A 1 311 ? -42.846 -18.469 49.305 1.00 88.94 311 HIS A O 1
ATOM 2550 N N . SER A 1 312 ? -42.010 -18.937 51.337 1.00 87.31 312 SER A N 1
ATOM 2551 C CA . SER A 1 312 ? -41.928 -17.546 51.785 1.00 87.31 312 SER A CA 1
ATOM 2552 C C . SER A 1 312 ? -40.881 -17.402 52.883 1.00 87.31 312 SER A C 1
ATOM 2554 O O . SER A 1 312 ? -40.390 -18.390 53.428 1.00 87.31 312 SER A O 1
ATOM 2556 N N . ASP A 1 313 ? -40.540 -16.158 53.203 1.00 85.31 313 ASP A N 1
ATOM 2557 C CA . ASP A 1 313 ? -39.825 -15.839 54.430 1.00 85.31 313 ASP A CA 1
ATOM 2558 C C . ASP A 1 313 ? -40.811 -15.843 55.606 1.00 85.31 313 ASP A C 1
ATOM 2560 O O . ASP A 1 313 ? -41.858 -15.184 55.564 1.00 85.31 313 ASP A O 1
ATOM 2564 N N . ARG A 1 314 ? -40.488 -16.615 56.644 1.00 82.06 314 ARG A N 1
ATOM 2565 C CA . ARG A 1 314 ? -41.329 -16.765 57.834 1.00 82.06 314 ARG A CA 1
ATOM 2566 C C . ARG A 1 314 ? -41.446 -15.468 58.626 1.00 82.06 314 ARG A C 1
ATOM 2568 O O . ARG A 1 314 ? -42.527 -15.168 59.127 1.00 82.06 314 ARG A O 1
ATOM 2575 N N . SER A 1 315 ? -40.364 -14.696 58.726 1.00 78.50 315 SER A N 1
ATOM 2576 C CA . SER A 1 315 ? -40.320 -13.474 59.534 1.00 78.50 315 SER A CA 1
ATOM 2577 C C . SER A 1 315 ? -41.305 -12.422 59.019 1.00 78.50 315 SER A C 1
ATOM 2579 O O . SER A 1 315 ? -42.078 -11.871 59.799 1.00 78.50 315 SER A O 1
ATOM 2581 N N . LEU A 1 316 ? -41.399 -12.244 57.697 1.00 79.69 316 LEU A N 1
ATOM 2582 C CA . LEU A 1 316 ? -42.350 -11.318 57.071 1.00 79.69 316 LEU A CA 1
ATOM 2583 C C . LEU A 1 316 ? -43.812 -11.693 57.344 1.00 79.69 316 LEU A C 1
ATOM 2585 O O . LEU A 1 316 ? -44.647 -10.818 57.573 1.00 79.69 316 LEU A O 1
ATOM 2589 N N . LEU A 1 317 ? -44.135 -12.987 57.345 1.00 81.56 317 LEU A N 1
ATOM 2590 C CA . LEU A 1 317 ? -45.499 -13.439 57.622 1.00 81.56 317 LEU A CA 1
ATOM 2591 C C . LEU A 1 317 ? -45.877 -13.256 59.097 1.00 81.56 317 LEU A C 1
ATOM 2593 O O . LEU A 1 317 ? -47.012 -12.890 59.401 1.00 81.56 317 LEU A O 1
ATOM 2597 N N . VAL A 1 318 ? -44.923 -13.454 60.010 1.00 75.25 318 VAL A N 1
ATOM 2598 C CA . VAL A 1 318 ? -45.108 -13.160 61.440 1.00 75.25 318 VAL A CA 1
ATOM 2599 C C . VAL A 1 318 ? -45.324 -11.660 61.660 1.00 75.25 318 VAL A C 1
ATOM 2601 O O . VAL A 1 318 ? -46.176 -11.275 62.462 1.00 75.25 318 VAL A O 1
ATOM 2604 N N . ILE A 1 319 ? -44.633 -10.804 60.900 1.00 74.38 319 ILE A N 1
ATOM 2605 C CA . ILE A 1 319 ? -44.829 -9.351 60.952 1.00 74.38 319 ILE A CA 1
ATOM 2606 C C . ILE A 1 319 ? -46.253 -8.971 60.542 1.00 74.38 319 ILE A C 1
ATOM 2608 O O . ILE A 1 319 ? -46.899 -8.241 61.293 1.00 74.38 319 ILE A O 1
ATOM 2612 N N . ILE A 1 320 ? -46.774 -9.503 59.425 1.00 74.06 320 ILE A N 1
ATOM 2613 C CA . ILE A 1 320 ? -48.172 -9.286 58.995 1.00 74.06 320 ILE A CA 1
ATOM 2614 C C . ILE A 1 320 ? -49.135 -9.637 60.131 1.00 74.06 320 ILE A C 1
ATOM 2616 O O . ILE A 1 320 ? -50.058 -8.878 60.424 1.00 74.06 320 ILE A O 1
ATOM 2620 N N . TRP A 1 321 ? -48.875 -10.746 60.822 1.00 70.75 321 TRP A N 1
ATOM 2621 C CA . TRP A 1 321 ? -49.709 -11.174 61.935 1.00 70.75 321 TRP A CA 1
ATOM 2622 C C . TRP A 1 321 ? -49.654 -10.227 63.138 1.00 70.75 321 TRP A C 1
ATOM 2624 O O . TRP A 1 321 ? -50.686 -9.924 63.735 1.00 70.75 321 TRP A O 1
ATOM 2634 N N . SER A 1 322 ? -48.469 -9.697 63.454 1.00 64.81 322 SER A N 1
ATOM 2635 C CA . SER A 1 322 ? -48.302 -8.724 64.539 1.00 64.81 322 SER A CA 1
ATOM 2636 C C . SER A 1 322 ? -48.980 -7.375 64.255 1.00 64.81 322 SER A C 1
ATOM 2638 O O . SER A 1 322 ? -49.384 -6.688 65.192 1.00 64.81 322 SER A O 1
ATOM 2640 N N . ILE A 1 323 ? -49.155 -7.001 62.979 1.00 65.44 323 ILE A N 1
ATOM 2641 C CA . ILE A 1 323 ? -49.965 -5.838 62.580 1.00 65.44 323 ILE A CA 1
ATOM 2642 C C . ILE A 1 323 ? -51.446 -6.123 62.834 1.00 65.44 323 ILE A C 1
ATOM 2644 O O . ILE A 1 323 ? -52.132 -5.302 63.442 1.00 65.44 323 ILE A O 1
ATOM 2648 N N . CYS A 1 324 ? -51.936 -7.282 62.384 1.00 64.19 324 CYS A N 1
ATOM 2649 C CA . CYS A 1 324 ? -53.338 -7.673 62.530 1.00 64.19 324 CYS A CA 1
ATOM 2650 C C . CYS A 1 324 ? -53.757 -7.796 64.000 1.00 64.19 324 CYS A C 1
ATOM 2652 O O . CYS A 1 324 ? -54.867 -7.410 64.342 1.00 64.19 324 CYS A O 1
ATOM 2654 N N . SER A 1 325 ? -52.863 -8.259 64.878 1.00 60.12 325 SER A N 1
ATOM 2655 C CA . SER A 1 325 ? -53.135 -8.375 66.315 1.00 60.12 325 SER A CA 1
ATOM 2656 C C . SER A 1 325 ? -53.095 -7.044 67.079 1.00 60.12 325 SER A C 1
ATOM 2658 O O . SER A 1 325 ? -53.342 -7.034 68.278 1.00 60.12 325 SER A O 1
ATOM 2660 N N . ARG A 1 326 ? -52.685 -5.940 66.436 1.00 56.38 326 ARG A N 1
ATOM 2661 C CA . ARG A 1 326 ? -52.510 -4.610 67.055 1.00 56.38 326 ARG A CA 1
ATOM 2662 C C . ARG A 1 326 ? -53.423 -3.538 66.443 1.00 56.38 326 ARG A C 1
ATOM 2664 O O . ARG A 1 326 ? -53.309 -2.370 66.822 1.00 56.38 326 ARG A O 1
ATOM 2671 N N . MET A 1 327 ? -54.276 -3.900 65.482 1.00 50.97 327 MET A N 1
ATOM 2672 C CA . MET A 1 327 ? -55.349 -3.024 65.005 1.00 50.97 327 MET A CA 1
ATOM 2673 C C . MET A 1 327 ? -56.475 -2.986 66.054 1.00 50.97 327 MET A C 1
ATOM 2675 O O . MET A 1 327 ? -56.767 -4.033 66.627 1.00 50.97 327 MET A O 1
ATOM 2679 N N . PRO A 1 328 ? -57.032 -1.798 66.354 1.00 44.44 328 PRO A N 1
ATOM 2680 C CA . PRO A 1 328 ? -58.089 -1.637 67.349 1.00 44.44 328 PRO A CA 1
ATOM 2681 C C . PRO A 1 328 ? -59.403 -2.303 66.945 1.00 44.44 328 PRO A C 1
ATOM 2683 O O . PRO A 1 328 ? -59.657 -2.418 65.720 1.00 44.44 328 PRO A O 1
#

pLDDT: mean 84.12, std 10.97, range [44.44, 98.19]

Foldseek 3Di:
DVVVVVVVVVVVVVVVVCQQCDPDCLGHVNVVVVVVVVVVVVVVVVVVVVVVVVVVVVVVVVVVVVVVVVVVVVVVVVVVVVVCCVPPVVLVVQQVVLVVVCVVVVLDPDRDQDQDPDPDPSNVVSVVVVVVSVVVNVVVVVVVVVVVVVVVVVVVVVVVVVVVVVVVVVVVVVVVVVVVVVVVVVVVVVVVVVVVVVVVVVVVVVVVVLVVQLCVLVVVLVVLVVCVVPDPDPVVCVVSVVVNVVSVVSNVVSVVVVVLVVLVPDPDFDKDKDFPVVLVVVLVVVLVPDPPDDVVPDDDDDDDDPRPIDIDGSSNVVSVSVVVSPDD

Sequence (328 aa):
MRKLQLYHQIFEQLVGLEAQIGFEPNSGRKGRLAALSQKVQNNLQLLRQSISQQAARQRQFGRWGMLSLLAGAFVLVSLAGTRIARQVGVPIRQLSEAIYQIIDHQFQPGIQIPHTQQRDEVGRLARDFALMYEQLLAHNEEIKQQSEEISTQRDLLAEQNITILKAQSQIQHINNALTDLNQALEQRVAERTQALQETNEELDLFLYRASHDLKGPIARLEGLLHLAQIDPDPGLLPELLPQFAPNVRQLHRLLDKFLMIFEINREDRTWEMISLPSLWQEALVALARWQDFEEEQFELFWKWQSPLVFHSDRSLLVIIWSICSRMP